Protein AF-Q2I154-F1 (afdb_monomer)

Solvent-accessible surface area (backbone atoms only — not comparable to full-atom values): 14156 Å² total; per-residue (Å²): 130,79,92,76,64,95,69,77,73,95,66,82,79,81,65,61,68,60,61,52,55,75,58,44,62,86,89,70,71,92,51,67,68,61,44,52,63,51,56,76,54,46,66,75,56,72,85,60,58,47,81,74,47,77,51,72,47,78,35,78,89,78,72,42,71,45,39,34,38,34,21,42,34,48,70,84,37,86,71,39,52,66,48,46,46,58,54,54,42,56,38,71,79,76,35,98,84,57,74,89,76,72,75,86,49,87,48,55,41,36,37,39,31,29,38,55,49,76,57,98,92,40,71,34,68,45,85,40,30,40,35,38,29,39,48,41,79,37,90,94,79,32,29,34,40,25,40,66,49,77,46,60,42,76,94,54,57,94,72,55,55,69,47,54,50,55,48,50,53,40,57,56,50,47,76,36,86,46,46,56,27,52,50,59,72,78,73,47,73,67,53,50,55,48,48,49,54,44,50,34,65,66,42,61,81,35,79,61,54,28,85,83,41,53,82,78,49,94,52,72,60,38,30,49,50,37,19,72,69,50,24,35,32,59,75,55,48,72,72,88

M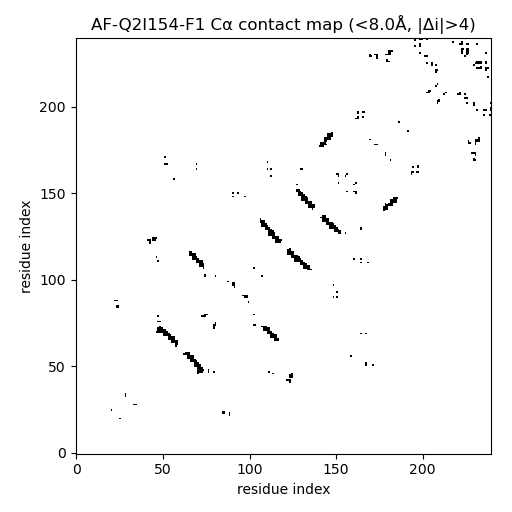ean predicted aligned error: 4.68 Å

pLDDT: mean 94.85, std 7.85, range [53.81, 98.94]

Structure (mmCIF, N/CA/C/O backbone):
data_AF-Q2I154-F1
#
_entry.id   AF-Q2I154-F1
#
loop_
_atom_site.group_PDB
_atom_site.id
_atom_site.type_symbol
_atom_site.label_atom_id
_atom_site.label_alt_id
_atom_site.label_comp_id
_atom_site.label_asym_id
_atom_site.label_entity_id
_atom_site.label_seq_id
_atom_site.pdbx_PDB_ins_code
_atom_site.Cartn_x
_atom_site.Cartn_y
_atom_site.Cartn_z
_atom_site.occupancy
_atom_site.B_iso_or_equiv
_atom_site.auth_seq_id
_atom_site.auth_comp_id
_atom_site.auth_asym_id
_atom_site.auth_atom_id
_atom_site.pdbx_PDB_model_num
ATOM 1 N N . ALA A 1 1 ? 44.849 -37.861 -8.133 1.00 53.81 1 ALA A N 1
ATOM 2 C CA . ALA A 1 1 ? 44.311 -37.618 -9.486 1.00 53.81 1 ALA A CA 1
ATOM 3 C C . ALA A 1 1 ? 43.177 -36.608 -9.371 1.00 53.81 1 ALA A C 1
ATOM 5 O O . ALA A 1 1 ? 42.357 -36.764 -8.469 1.00 53.81 1 ALA A O 1
ATOM 6 N N . SER A 1 2 ? 43.179 -35.554 -10.193 1.00 55.88 2 SER A N 1
ATOM 7 C CA . SER A 1 2 ? 42.082 -34.576 -10.231 1.00 55.88 2 SER A CA 1
ATOM 8 C C . SER A 1 2 ? 40.770 -35.298 -10.547 1.00 55.88 2 SER A C 1
ATOM 10 O O . SER A 1 2 ? 40.734 -36.115 -11.463 1.00 55.88 2 SER A O 1
ATOM 12 N N . LYS A 1 3 ? 39.707 -35.018 -9.784 1.00 58.34 3 LYS A N 1
ATOM 13 C CA . LYS A 1 3 ? 38.351 -35.528 -10.064 1.00 58.34 3 LYS A CA 1
ATOM 14 C C . LYS A 1 3 ? 37.663 -34.777 -11.211 1.00 58.34 3 LYS A C 1
ATOM 16 O O . LYS A 1 3 ? 36.577 -35.169 -11.616 1.00 58.34 3 LYS A O 1
ATOM 21 N N . VAL A 1 4 ? 38.286 -33.718 -11.724 1.00 60.25 4 VAL A N 1
ATOM 22 C CA . VAL A 1 4 ? 37.794 -32.945 -12.864 1.00 60.25 4 VAL A CA 1
ATOM 23 C C . VAL A 1 4 ? 38.610 -33.364 -14.081 1.00 60.25 4 VAL A C 1
ATOM 25 O O . VAL A 1 4 ? 39.814 -33.112 -14.142 1.00 60.25 4 VAL A O 1
ATOM 28 N N . THR A 1 5 ? 37.955 -34.068 -15.000 1.00 60.38 5 THR A N 1
ATOM 29 C CA . THR A 1 5 ? 38.477 -34.445 -16.322 1.00 60.38 5 THR A CA 1
ATOM 30 C C . THR A 1 5 ? 37.711 -33.647 -17.380 1.00 60.38 5 THR A C 1
ATOM 32 O O . THR A 1 5 ? 36.562 -33.286 -17.145 1.00 60.38 5 THR A O 1
ATOM 35 N N . GLU A 1 6 ? 38.331 -33.360 -18.530 1.00 59.00 6 GLU A N 1
ATOM 36 C CA . GLU A 1 6 ? 37.757 -32.599 -19.666 1.00 59.00 6 GLU A CA 1
ATOM 37 C C . GLU A 1 6 ? 36.556 -33.286 -20.357 1.00 59.00 6 GLU A C 1
ATOM 39 O O . GLU A 1 6 ? 36.127 -32.892 -21.440 1.00 59.00 6 GLU A O 1
ATOM 44 N N . THR A 1 7 ? 35.979 -34.323 -19.751 1.00 58.25 7 THR A N 1
ATOM 45 C CA . THR A 1 7 ? 34.710 -34.896 -20.191 1.00 58.25 7 THR A CA 1
ATOM 46 C C . THR A 1 7 ? 33.583 -33.931 -19.846 1.00 58.25 7 THR A C 1
ATOM 48 O O . THR A 1 7 ? 33.152 -33.851 -18.695 1.00 58.25 7 THR A O 1
ATOM 51 N N . PHE A 1 8 ? 33.140 -33.195 -20.867 1.00 61.25 8 PHE A N 1
ATOM 52 C CA . PHE A 1 8 ? 31.907 -32.413 -20.905 1.00 61.25 8 PHE A CA 1
ATOM 53 C C . PHE A 1 8 ? 30.796 -33.100 -20.105 1.00 61.25 8 PHE A C 1
ATOM 55 O O . PHE A 1 8 ? 30.440 -34.251 -20.357 1.00 61.25 8 PHE A O 1
ATOM 62 N N . VAL A 1 9 ? 30.265 -32.393 -19.113 1.00 61.72 9 VAL A N 1
ATOM 63 C CA . VAL A 1 9 ? 29.190 -32.890 -18.259 1.00 61.72 9 VAL A CA 1
ATOM 64 C C . VAL A 1 9 ? 27.934 -33.025 -19.131 1.00 61.72 9 VAL A C 1
ATOM 66 O O . VAL A 1 9 ? 27.418 -32.022 -19.611 1.00 61.72 9 VAL A O 1
ATOM 69 N N . CYS A 1 10 ? 27.454 -34.253 -19.366 1.00 66.31 10 CYS A N 1
ATOM 70 C CA . CYS A 1 10 ? 26.218 -34.580 -20.103 1.00 66.31 10 CYS A CA 1
ATOM 71 C C . CYS A 1 10 ? 24.930 -34.137 -19.370 1.00 66.31 10 CYS A C 1
ATOM 73 O O . CYS A 1 10 ? 23.965 -34.896 -19.294 1.00 66.31 10 CYS A O 1
ATOM 75 N N . VAL A 1 11 ? 24.913 -32.944 -18.778 1.00 79.44 11 VAL A N 1
ATOM 76 C CA . VAL A 1 11 ? 23.781 -32.412 -18.011 1.00 79.44 11 VAL A CA 1
ATOM 77 C C . VAL A 1 11 ? 23.246 -31.179 -18.729 1.00 79.44 11 VAL A C 1
ATOM 79 O O . VAL A 1 11 ? 24.014 -30.331 -19.177 1.00 79.44 11 VAL A O 1
ATOM 82 N N . GLN A 1 12 ? 21.924 -31.118 -18.876 1.00 87.31 12 GLN A N 1
ATOM 83 C CA . GLN A 1 12 ? 21.241 -29.971 -19.467 1.00 87.31 12 GLN A CA 1
ATOM 84 C C . GLN A 1 12 ? 21.190 -28.821 -18.450 1.00 87.31 12 GLN A C 1
ATOM 86 O O . GLN A 1 12 ? 20.943 -29.093 -17.273 1.00 87.31 12 GLN A O 1
ATOM 91 N N . PRO A 1 13 ? 21.431 -27.565 -18.869 1.00 89.69 13 PRO A N 1
ATOM 92 C CA . PRO A 1 13 ? 21.239 -26.415 -17.997 1.00 89.69 13 PRO A CA 1
ATOM 93 C C . PRO A 1 13 ? 19.757 -26.252 -17.644 1.00 89.69 13 PRO A C 1
ATOM 95 O O . PRO A 1 13 ? 18.879 -26.615 -18.430 1.00 89.69 13 PRO A O 1
ATOM 98 N N . ASP A 1 14 ? 19.490 -25.669 -16.479 1.00 95.44 14 ASP A N 1
ATOM 99 C CA . ASP A 1 14 ? 18.132 -25.294 -16.095 1.00 95.44 14 ASP A CA 1
ATOM 100 C C . ASP A 1 14 ? 17.584 -24.212 -17.037 1.00 95.44 14 ASP A C 1
ATOM 102 O O . ASP A 1 14 ? 18.301 -23.296 -17.451 1.00 95.44 14 ASP A O 1
ATOM 106 N N . ASP A 1 15 ? 16.287 -24.288 -17.340 1.00 96.06 15 ASP A N 1
ATOM 107 C CA . ASP A 1 15 ? 15.589 -23.284 -18.146 1.00 96.06 15 ASP A CA 1
ATOM 108 C C . ASP A 1 15 ? 15.218 -22.057 -17.298 1.00 96.06 15 ASP A C 1
ATOM 110 O O . ASP A 1 15 ? 14.073 -21.861 -16.880 1.00 96.06 15 ASP A O 1
ATOM 114 N N . VAL A 1 16 ? 16.226 -21.234 -17.008 1.00 96.88 16 VAL A N 1
ATOM 115 C CA . VAL A 1 16 ? 16.064 -19.997 -16.232 1.00 96.88 16 VAL A CA 1
ATOM 116 C C . VAL A 1 16 ? 15.102 -19.034 -16.930 1.00 96.88 16 VAL A C 1
ATOM 118 O O . VAL A 1 16 ? 14.249 -18.435 -16.280 1.00 96.88 16 VAL A O 1
ATOM 121 N N . GLU A 1 17 ? 15.200 -18.897 -18.254 1.00 95.69 17 GLU A N 1
ATOM 122 C CA . GLU A 1 17 ? 14.330 -17.994 -19.010 1.00 95.69 17 GLU A CA 1
ATOM 123 C C . GLU A 1 17 ? 12.868 -18.438 -18.958 1.00 95.69 17 GLU A C 1
ATOM 125 O O . GLU A 1 17 ? 11.987 -17.607 -18.733 1.00 95.69 17 GLU A O 1
ATOM 130 N N . GLY A 1 18 ? 12.602 -19.736 -19.132 1.00 97.38 18 GLY A N 1
ATOM 131 C CA . GLY A 1 18 ? 11.264 -20.307 -19.002 1.00 97.38 18 GLY A CA 1
ATOM 132 C C . GLY A 1 18 ? 10.665 -20.045 -17.625 1.00 97.38 18 GLY A C 1
ATOM 133 O O . GLY A 1 18 ? 9.539 -19.562 -17.534 1.00 97.38 18 GLY A O 1
ATOM 134 N N . LYS A 1 19 ? 11.447 -20.246 -16.558 1.00 97.56 19 LYS A N 1
ATOM 135 C CA . LYS A 1 19 ? 11.013 -19.995 -15.173 1.00 97.56 19 LYS A CA 1
ATOM 136 C C . LYS A 1 19 ? 10.639 -18.538 -14.911 1.00 97.56 19 LYS A C 1
ATOM 138 O O . LYS A 1 19 ? 9.656 -18.281 -14.227 1.00 97.56 19 LYS A O 1
ATOM 143 N N . ILE A 1 20 ? 11.380 -17.580 -15.467 1.00 96.94 20 ILE A N 1
ATOM 144 C CA . ILE A 1 20 ? 11.032 -16.157 -15.334 1.00 96.94 20 ILE A CA 1
ATOM 145 C C . ILE A 1 20 ? 9.784 -15.815 -16.160 1.00 96.94 20 ILE A C 1
ATOM 147 O O . ILE A 1 20 ? 8.910 -15.100 -15.670 1.00 96.94 20 ILE A O 1
ATOM 151 N N . ARG A 1 21 ? 9.651 -16.361 -17.377 1.00 96.56 21 ARG A N 1
ATOM 152 C CA . ARG A 1 21 ? 8.470 -16.159 -18.242 1.00 96.56 21 ARG A CA 1
ATOM 153 C C . ARG A 1 21 ? 7.166 -16.675 -17.630 1.00 96.56 21 ARG A C 1
ATOM 155 O O . ARG A 1 21 ? 6.111 -16.193 -18.020 1.00 96.56 21 ARG A O 1
ATOM 162 N N . GLU A 1 22 ? 7.220 -17.615 -16.686 1.00 96.25 22 GLU A N 1
ATOM 163 C CA . GLU A 1 22 ? 6.035 -18.101 -15.959 1.00 96.25 22 GLU A CA 1
ATOM 164 C C . GLU A 1 22 ? 5.383 -17.011 -15.084 1.00 96.25 22 GLU A C 1
ATOM 166 O O . GLU A 1 22 ? 4.193 -17.110 -14.789 1.00 96.25 22 GLU A O 1
ATOM 171 N N . ILE A 1 23 ? 6.133 -15.978 -14.674 1.00 96.25 23 ILE A N 1
ATOM 172 C CA . ILE A 1 23 ? 5.671 -14.970 -13.701 1.00 96.25 23 ILE A CA 1
ATOM 173 C C . ILE A 1 23 ? 5.661 -13.528 -14.223 1.00 96.25 23 ILE A C 1
ATOM 175 O O . ILE A 1 23 ? 5.147 -12.655 -13.529 1.00 96.25 23 ILE A O 1
ATOM 179 N N . ILE A 1 24 ? 6.203 -13.265 -15.418 1.00 96.44 24 ILE A N 1
ATOM 180 C CA . ILE A 1 24 ? 6.137 -11.948 -16.073 1.00 96.44 24 ILE A CA 1
ATOM 181 C C . ILE A 1 24 ? 5.170 -11.977 -17.262 1.00 96.44 24 ILE A C 1
ATOM 183 O O . ILE A 1 24 ? 5.125 -12.975 -17.984 1.00 96.44 24 ILE A O 1
ATOM 187 N N . PRO A 1 25 ? 4.427 -10.888 -17.528 1.00 96.12 25 PRO A N 1
ATOM 188 C CA . PRO A 1 25 ? 3.590 -10.819 -18.717 1.00 96.12 25 PRO A CA 1
ATOM 189 C C . PRO A 1 25 ? 4.444 -10.832 -19.999 1.00 96.12 25 PRO A C 1
ATOM 191 O O . PRO A 1 25 ? 5.591 -10.368 -19.994 1.00 96.12 25 PRO A O 1
ATOM 194 N N . PRO A 1 26 ? 3.901 -11.333 -21.121 1.00 95.56 26 PRO A N 1
ATOM 195 C CA . PRO A 1 26 ? 4.588 -11.294 -22.407 1.00 95.56 26 PRO A CA 1
ATOM 196 C C . PRO A 1 26 ? 4.775 -9.851 -22.908 1.00 95.56 26 PRO A C 1
ATOM 198 O O . PRO A 1 26 ? 4.125 -8.917 -22.445 1.00 95.56 26 PRO A O 1
ATOM 201 N N . GLY A 1 27 ? 5.649 -9.666 -23.904 1.00 93.69 27 GLY A N 1
ATOM 202 C CA . GLY A 1 27 ? 5.879 -8.359 -24.538 1.00 93.69 27 GLY A CA 1
ATOM 203 C C . GLY A 1 27 ? 6.957 -7.493 -23.876 1.00 93.69 27 GLY A C 1
ATOM 204 O O . GLY A 1 27 ? 7.042 -6.303 -24.167 1.00 93.69 27 GLY A O 1
ATOM 205 N N . PHE A 1 28 ? 7.789 -8.072 -23.007 1.00 94.44 28 PHE A N 1
ATOM 206 C CA . PHE A 1 28 ? 8.986 -7.411 -22.483 1.00 94.44 28 PHE A CA 1
ATOM 207 C C . PHE A 1 28 ? 10.047 -7.203 -23.579 1.00 94.44 28 PHE A C 1
ATOM 209 O O . PHE A 1 28 ? 10.183 -8.016 -24.496 1.00 94.44 28 PHE A O 1
ATOM 216 N N . SER A 1 29 ? 10.828 -6.124 -23.475 1.00 94.62 29 SER A N 1
ATOM 217 C CA . SER A 1 29 ? 11.974 -5.883 -24.357 1.00 94.62 29 SER A CA 1
ATOM 218 C C . SER A 1 29 ? 13.114 -6.853 -24.041 1.00 94.62 29 SER A C 1
ATOM 220 O O . SER A 1 29 ? 13.394 -7.129 -22.875 1.00 94.62 29 SER A O 1
ATOM 222 N N . SER A 1 30 ? 13.815 -7.337 -25.068 1.00 94.50 30 SER A N 1
ATOM 223 C CA . SER A 1 30 ? 14.946 -8.268 -24.916 1.00 94.50 30 SER A CA 1
ATOM 224 C C . SER A 1 30 ? 16.316 -7.618 -25.138 1.00 94.50 30 SER A C 1
ATOM 226 O O . SER A 1 30 ? 17.330 -8.311 -25.159 1.00 94.50 30 SER A O 1
ATOM 228 N N . ASN A 1 31 ? 16.358 -6.299 -25.340 1.00 96.38 31 ASN A N 1
ATOM 229 C CA . ASN A 1 31 ? 17.583 -5.520 -25.486 1.00 96.38 31 ASN A CA 1
ATOM 230 C C . ASN A 1 31 ? 17.406 -4.103 -24.914 1.00 96.38 31 ASN A C 1
ATOM 232 O O . ASN A 1 31 ? 16.288 -3.647 -24.659 1.00 96.38 31 ASN A O 1
ATOM 236 N N . THR A 1 32 ? 18.530 -3.426 -24.690 1.00 97.06 32 THR A N 1
ATOM 237 C CA . THR A 1 32 ? 18.581 -2.089 -24.089 1.00 97.06 32 THR A CA 1
ATOM 238 C C . THR A 1 32 ? 18.060 -0.991 -25.006 1.00 97.06 32 THR A C 1
ATOM 240 O O . THR A 1 32 ? 17.457 -0.046 -24.510 1.00 97.06 32 THR A O 1
ATOM 243 N N . ASP A 1 33 ? 18.256 -1.105 -26.317 1.00 97.19 33 ASP A N 1
ATOM 244 C CA . ASP A 1 33 ? 17.906 -0.045 -27.270 1.00 97.19 33 ASP A CA 1
ATOM 245 C C . ASP A 1 33 ? 16.382 0.095 -27.407 1.00 97.19 33 ASP A C 1
ATOM 247 O O . ASP A 1 33 ? 15.841 1.205 -27.361 1.00 97.19 33 ASP A O 1
ATOM 251 N N . ASP A 1 34 ? 15.670 -1.033 -27.460 1.00 96.12 34 ASP A N 1
ATOM 252 C CA . ASP A 1 34 ? 14.206 -1.069 -27.432 1.00 96.12 34 ASP A CA 1
ATOM 253 C C . ASP A 1 34 ? 13.665 -0.513 -26.108 1.00 96.12 34 ASP A C 1
ATOM 255 O O . ASP A 1 34 ? 12.706 0.259 -26.104 1.00 96.12 34 ASP A O 1
ATOM 259 N N . PHE A 1 35 ? 14.297 -0.855 -24.978 1.00 97.19 35 PHE A N 1
ATOM 260 C CA . PHE A 1 35 ? 13.901 -0.336 -23.666 1.00 97.19 35 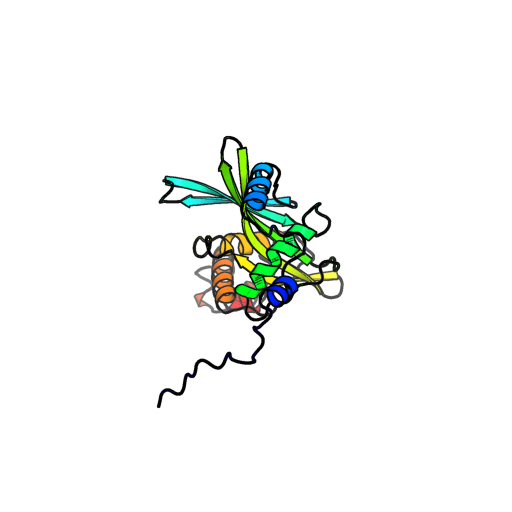PHE A CA 1
ATOM 261 C C . PHE A 1 35 ? 14.077 1.187 -23.572 1.00 97.19 35 PHE A C 1
ATOM 263 O O . PHE A 1 35 ? 13.176 1.890 -23.112 1.00 97.19 35 PHE A O 1
ATOM 270 N N . ILE A 1 36 ? 15.206 1.714 -24.056 1.00 96.31 36 ILE A N 1
ATOM 271 C CA . ILE A 1 36 ? 15.472 3.158 -24.106 1.00 96.31 36 ILE A CA 1
ATOM 272 C C . ILE A 1 36 ? 14.437 3.859 -24.996 1.00 96.31 36 ILE A C 1
ATOM 274 O O . ILE A 1 36 ? 13.887 4.883 -24.596 1.00 96.31 36 ILE A O 1
ATOM 278 N N . SER A 1 37 ? 14.096 3.269 -26.144 1.00 95.81 37 SER A N 1
ATOM 279 C CA . SER A 1 37 ? 13.077 3.806 -27.058 1.00 95.81 37 SER A CA 1
ATOM 280 C C . SER A 1 37 ? 11.673 3.854 -26.431 1.00 95.81 37 SER A C 1
ATOM 282 O O . SER A 1 37 ? 10.859 4.716 -26.769 1.00 95.81 37 SER A O 1
ATOM 284 N N . LEU A 1 38 ? 11.355 2.935 -25.511 1.00 94.69 38 LEU A N 1
ATOM 285 C CA . LEU A 1 38 ? 10.112 2.981 -24.732 1.00 94.69 38 LEU A CA 1
ATOM 286 C C . LEU A 1 38 ? 10.146 4.081 -23.665 1.00 94.69 38 LEU A C 1
ATOM 288 O O . LEU A 1 38 ? 9.135 4.755 -23.465 1.00 94.69 38 LEU A O 1
ATOM 292 N N . LEU A 1 39 ? 11.300 4.305 -23.030 1.00 93.56 39 LEU A N 1
ATOM 293 C CA . LEU A 1 39 ? 11.475 5.323 -21.989 1.00 93.56 39 LEU A CA 1
ATOM 294 C C . LEU A 1 39 ? 11.238 6.749 -22.511 1.00 93.56 39 LEU A C 1
ATOM 296 O O . LEU A 1 39 ? 10.763 7.606 -21.768 1.00 93.56 39 LEU A O 1
ATOM 300 N N . GLU A 1 40 ? 11.494 7.005 -23.796 1.00 91.94 40 GLU A N 1
ATOM 301 C CA . GLU A 1 40 ? 11.157 8.280 -24.450 1.00 91.94 40 GLU A CA 1
ATOM 302 C C . GLU A 1 40 ? 9.651 8.596 -24.403 1.00 91.94 40 GLU A C 1
ATOM 304 O O . GLU A 1 40 ? 9.249 9.758 -24.438 1.00 91.94 40 GLU A O 1
ATOM 309 N N . LYS A 1 41 ? 8.800 7.568 -24.292 1.00 92.62 41 LYS A N 1
ATOM 310 C CA . LYS A 1 41 ? 7.336 7.698 -24.247 1.00 92.62 41 LYS A CA 1
ATOM 311 C C . LYS A 1 41 ? 6.781 7.732 -22.823 1.00 92.62 41 LYS A C 1
ATOM 313 O O . LYS A 1 41 ? 5.565 7.853 -22.666 1.00 92.62 41 LYS A O 1
ATOM 318 N N . GLU A 1 42 ? 7.638 7.668 -21.803 1.00 94.12 42 GLU A N 1
ATOM 319 C CA . GLU A 1 42 ? 7.240 7.584 -20.391 1.00 94.12 42 GLU A CA 1
ATOM 320 C C . GLU A 1 42 ? 6.465 8.822 -19.916 1.00 94.12 42 GLU A C 1
ATOM 322 O O . GLU A 1 42 ? 5.613 8.724 -19.040 1.00 94.12 42 GLU A O 1
ATOM 327 N N . ALA A 1 43 ? 6.657 9.985 -20.548 1.00 93.44 43 ALA A N 1
ATOM 328 C CA . ALA A 1 43 ? 5.873 11.189 -20.247 1.00 93.44 43 ALA A CA 1
ATOM 329 C C . ALA A 1 43 ? 4.348 10.995 -20.438 1.00 93.44 43 ALA A C 1
ATOM 331 O O . ALA A 1 43 ? 3.544 11.715 -19.833 1.00 93.44 43 ALA A O 1
ATOM 332 N N . ASN A 1 44 ? 3.937 9.999 -21.235 1.00 94.88 44 ASN A N 1
ATOM 333 C CA . ASN A 1 44 ? 2.533 9.636 -21.440 1.00 94.88 44 ASN A CA 1
ATOM 334 C C . ASN A 1 44 ? 1.942 8.829 -20.277 1.00 94.88 44 ASN A C 1
ATOM 336 O O . ASN A 1 44 ? 0.718 8.756 -20.159 1.00 94.88 44 ASN A O 1
ATOM 340 N N . PHE A 1 45 ? 2.774 8.233 -19.417 1.00 97.19 45 PHE A N 1
ATOM 341 C CA . PHE A 1 45 ? 2.302 7.523 -18.238 1.00 97.19 45 PHE A CA 1
ATOM 342 C C . PHE A 1 45 ? 1.613 8.489 -17.265 1.00 97.19 45 PHE A C 1
ATOM 344 O O . PHE A 1 45 ? 2.090 9.603 -17.004 1.00 97.19 45 PHE A O 1
ATOM 351 N N . LYS A 1 46 ? 0.466 8.057 -16.728 1.00 97.50 46 LYS A N 1
ATOM 352 C CA . LYS A 1 46 ? -0.303 8.777 -15.710 1.00 97.50 46 LYS A CA 1
ATOM 353 C C . LYS A 1 46 ? -0.776 7.801 -14.625 1.00 97.50 46 LYS A C 1
ATOM 355 O O . LYS A 1 46 ? -1.134 6.672 -14.959 1.00 97.50 46 LYS A O 1
ATOM 360 N N . PRO A 1 47 ? -0.815 8.229 -13.349 1.00 98.19 47 PRO A N 1
ATOM 361 C CA . PRO A 1 47 ? -1.379 7.441 -12.259 1.00 98.19 47 PRO A CA 1
ATOM 362 C C . PRO A 1 47 ? -2.808 6.982 -12.555 1.00 98.19 47 PRO A C 1
ATOM 364 O O . PRO A 1 47 ? -3.636 7.770 -13.017 1.00 98.19 47 PRO A O 1
ATOM 367 N N . PHE A 1 48 ? -3.106 5.722 -12.250 1.00 98.44 48 PHE A N 1
ATOM 368 C CA . PHE A 1 48 ? -4.432 5.145 -12.464 1.00 98.44 48 PHE A CA 1
ATOM 369 C C . PHE A 1 48 ? -5.421 5.565 -11.376 1.00 98.44 48 PHE A C 1
ATOM 371 O O . PHE A 1 48 ? -5.045 5.796 -10.226 1.00 98.44 48 PHE A O 1
ATOM 378 N N . GLY A 1 49 ? -6.705 5.605 -11.730 1.00 97.81 49 GLY A N 1
ATOM 379 C CA . GLY A 1 49 ? -7.791 5.805 -10.778 1.00 97.81 49 GLY A CA 1
ATOM 380 C C . GLY A 1 49 ? -7.833 7.192 -10.128 1.00 97.81 49 GLY A C 1
ATOM 381 O O . GLY A 1 49 ? -7.348 8.187 -10.666 1.00 97.81 49 GLY A O 1
ATOM 382 N N . SER A 1 50 ? -8.462 7.262 -8.956 1.00 98.19 50 SER A N 1
ATOM 383 C CA . SER A 1 50 ? -8.760 8.515 -8.255 1.00 98.19 50 SER A CA 1
ATOM 384 C C . SER A 1 50 ? -7.699 8.848 -7.211 1.00 98.19 50 SER A C 1
ATOM 386 O O . SER A 1 50 ? -7.376 8.014 -6.366 1.00 98.19 50 SER A O 1
ATOM 388 N N . LEU A 1 51 ? -7.202 10.088 -7.223 1.00 98.69 51 LEU A N 1
ATOM 389 C CA . LEU A 1 51 ? -6.301 10.606 -6.192 1.00 98.69 51 LEU A CA 1
ATOM 390 C C . LEU A 1 51 ? -7.014 10.643 -4.831 1.00 98.69 51 LEU A C 1
ATOM 392 O O . LEU A 1 51 ? -8.054 11.285 -4.690 1.00 98.69 51 LEU A O 1
ATOM 396 N N . LEU A 1 52 ? -6.428 9.994 -3.826 1.00 98.69 52 LEU A N 1
ATOM 397 C CA . LEU A 1 52 ? -6.907 10.004 -2.443 1.00 98.69 52 LEU A CA 1
ATOM 398 C C . LEU A 1 52 ? -6.100 10.946 -1.551 1.00 98.69 52 LEU A C 1
ATOM 400 O O . LEU A 1 52 ? -6.666 11.608 -0.682 1.00 98.69 52 LEU A O 1
ATOM 404 N N . HIS A 1 53 ? -4.778 10.982 -1.727 1.00 98.69 53 HIS A N 1
ATOM 405 C CA . HIS A 1 53 ? -3.899 11.745 -0.849 1.00 98.69 53 HIS A CA 1
ATOM 406 C C . HIS A 1 53 ? -2.636 12.224 -1.565 1.00 98.69 53 HIS A C 1
ATOM 408 O O . HIS A 1 53 ? -2.063 11.499 -2.374 1.00 98.69 53 HIS A O 1
ATOM 414 N N . THR A 1 54 ? -2.183 13.426 -1.213 1.00 98.69 54 THR A N 1
ATOM 415 C CA . THR A 1 54 ? -0.898 13.995 -1.627 1.00 98.69 54 THR A CA 1
ATOM 416 C C . THR A 1 54 ? -0.106 14.341 -0.378 1.00 98.69 54 THR A C 1
ATOM 418 O O . THR A 1 54 ? -0.626 15.030 0.501 1.00 98.69 54 THR A O 1
ATOM 421 N N . TYR A 1 55 ? 1.152 13.920 -0.320 1.00 98.56 55 TYR A N 1
ATOM 422 C CA . TYR A 1 55 ? 2.060 14.255 0.774 1.00 98.56 55 TYR A CA 1
ATOM 423 C C . TYR A 1 55 ? 3.450 14.594 0.247 1.00 98.56 55 TYR A C 1
ATOM 425 O O . TYR A 1 55 ? 3.771 14.365 -0.920 1.00 98.56 55 TYR A O 1
ATOM 433 N N . LYS A 1 56 ? 4.265 15.187 1.116 1.00 97.31 56 LYS A N 1
ATOM 434 C CA . LYS A 1 56 ? 5.647 15.545 0.819 1.00 97.31 56 LYS A CA 1
ATOM 435 C C . LYS A 1 56 ? 6.582 14.909 1.830 1.00 97.31 56 LYS A C 1
ATOM 437 O O . LYS A 1 56 ? 6.238 14.833 3.010 1.00 97.31 56 LYS A O 1
ATOM 442 N N . VAL A 1 57 ? 7.749 14.484 1.366 1.00 93.88 57 VAL A N 1
ATOM 443 C CA . VAL A 1 57 ? 8.851 14.031 2.218 1.00 93.88 57 VAL A CA 1
ATOM 444 C C . VAL A 1 57 ? 10.053 14.902 1.901 1.00 93.88 57 VAL A C 1
ATOM 446 O O . VAL A 1 57 ? 10.414 15.066 0.736 1.00 93.88 57 VAL A O 1
ATOM 449 N N . HIS A 1 58 ? 10.645 15.493 2.935 1.00 91.69 58 HIS A N 1
ATOM 450 C CA . HIS A 1 58 ? 11.853 16.282 2.769 1.00 91.69 58 HIS A CA 1
ATOM 451 C C . HIS A 1 58 ? 13.027 15.352 2.464 1.00 91.69 58 HIS A C 1
ATOM 453 O O . HIS A 1 58 ? 13.383 14.518 3.298 1.00 91.69 58 HIS A O 1
ATOM 459 N N . ASN A 1 59 ? 13.628 15.494 1.286 1.00 89.62 59 ASN A N 1
ATOM 460 C CA . ASN A 1 59 ? 14.817 14.748 0.915 1.00 89.62 59 ASN A CA 1
ATOM 461 C C . ASN A 1 59 ? 16.054 15.608 1.199 1.00 89.62 59 ASN A C 1
ATOM 463 O O . ASN A 1 59 ? 16.262 16.656 0.584 1.00 89.62 59 ASN A O 1
ATOM 467 N N . VAL A 1 60 ? 16.863 15.151 2.158 1.00 88.06 60 VAL A N 1
ATOM 468 C CA . VAL A 1 60 ? 18.053 15.872 2.632 1.00 88.06 60 VAL A CA 1
ATOM 469 C C . VAL A 1 60 ? 19.122 15.965 1.542 1.00 88.06 60 VAL A C 1
ATOM 471 O O . VAL A 1 60 ? 19.781 16.994 1.428 1.00 88.06 60 VAL A O 1
ATOM 474 N N . GLU A 1 61 ? 19.279 14.925 0.722 1.00 86.00 61 GLU A N 1
ATOM 475 C CA . GLU A 1 61 ? 20.296 14.873 -0.336 1.00 86.00 61 GLU A CA 1
ATOM 476 C C . GLU A 1 61 ? 19.957 15.809 -1.501 1.00 86.00 61 GLU A C 1
ATOM 478 O O . GLU A 1 61 ? 20.817 16.535 -1.996 1.00 86.00 61 GLU A O 1
ATOM 483 N N . ALA A 1 62 ? 18.686 15.845 -1.902 1.00 82.94 62 ALA A N 1
ATOM 484 C CA . ALA A 1 62 ? 18.172 16.752 -2.921 1.00 82.94 62 ALA A CA 1
ATOM 485 C C . ALA A 1 62 ? 17.977 18.186 -2.398 1.00 82.94 62 ALA A C 1
ATOM 487 O O . ALA A 1 62 ? 17.771 19.105 -3.191 1.00 82.94 62 ALA A O 1
ATOM 488 N N . GLY A 1 63 ? 17.996 18.386 -1.073 1.00 91.50 63 GLY A N 1
ATOM 489 C CA . GLY A 1 63 ? 17.701 19.668 -0.431 1.00 91.50 63 GLY A CA 1
ATOM 490 C C . GLY A 1 63 ? 16.294 20.188 -0.743 1.00 91.50 63 GLY A C 1
ATOM 491 O O . GLY A 1 63 ? 16.071 21.400 -0.750 1.00 91.50 63 GLY A O 1
ATOM 492 N N . ALA A 1 64 ? 15.356 19.291 -1.056 1.00 92.62 64 ALA A N 1
ATOM 493 C CA . ALA A 1 64 ? 14.039 19.631 -1.578 1.00 92.62 64 ALA A CA 1
ATOM 494 C C . ALA A 1 64 ? 12.966 18.647 -1.104 1.00 92.62 64 ALA A C 1
ATOM 496 O O . ALA A 1 64 ? 13.241 17.499 -0.758 1.00 92.62 64 ALA A O 1
ATOM 497 N N . ASP A 1 65 ? 11.715 19.100 -1.124 1.00 94.75 65 ASP A N 1
ATOM 498 C CA . ASP A 1 65 ? 10.574 18.246 -0.819 1.00 94.75 65 ASP A CA 1
ATOM 499 C C . ASP A 1 65 ? 10.166 17.431 -2.050 1.00 94.75 65 ASP A C 1
ATOM 501 O O . ASP A 1 65 ? 9.728 17.988 -3.063 1.00 94.75 65 ASP A O 1
ATOM 505 N N . LEU A 1 66 ? 10.231 16.108 -1.930 1.00 96.81 66 LEU A N 1
ATOM 506 C CA . LEU A 1 66 ? 9.692 15.177 -2.915 1.00 96.81 66 LEU A CA 1
ATOM 507 C C . LEU A 1 66 ? 8.187 15.026 -2.697 1.00 96.81 66 LEU A C 1
ATOM 509 O O . LEU A 1 66 ? 7.714 14.978 -1.559 1.00 96.81 66 LEU A O 1
ATOM 513 N N . THR A 1 67 ? 7.417 14.995 -3.785 1.00 98.38 67 THR A N 1
ATOM 514 C CA . THR A 1 67 ? 5.948 14.945 -3.732 1.00 98.38 67 THR A CA 1
ATOM 515 C C . THR A 1 67 ? 5.452 13.561 -4.108 1.00 98.38 67 THR A C 1
ATOM 517 O O . THR A 1 67 ? 5.801 13.042 -5.162 1.00 98.38 67 THR A O 1
ATOM 520 N N . TYR A 1 68 ? 4.561 13.012 -3.292 1.00 98.75 68 TYR A N 1
ATOM 521 C CA . TYR A 1 68 ? 4.002 11.679 -3.464 1.00 98.75 68 TYR A CA 1
ATOM 522 C C . TYR A 1 68 ? 2.479 11.718 -3.521 1.00 98.75 68 TYR A C 1
ATOM 524 O O . TYR A 1 68 ? 1.836 12.580 -2.915 1.00 98.75 68 TYR A O 1
ATOM 532 N N . LEU A 1 69 ? 1.906 10.762 -4.245 1.00 98.88 69 LEU A N 1
ATOM 533 C CA . LEU A 1 69 ? 0.480 10.631 -4.511 1.00 98.88 69 LEU A CA 1
ATOM 534 C C . LEU A 1 69 ? 0.024 9.220 -4.152 1.00 98.88 69 LEU A C 1
ATOM 536 O O . LEU A 1 69 ? 0.699 8.252 -4.491 1.00 98.88 69 LEU A O 1
ATOM 540 N N . ILE A 1 70 ? -1.133 9.100 -3.507 1.00 98.94 70 ILE A N 1
ATOM 541 C CA . ILE A 1 70 ? -1.808 7.822 -3.266 1.00 98.94 70 ILE A CA 1
ATOM 542 C C . ILE A 1 70 ? -3.113 7.831 -4.041 1.00 98.94 70 ILE A C 1
ATOM 544 O O . ILE A 1 70 ? -3.955 8.704 -3.828 1.00 98.94 70 ILE A O 1
ATOM 548 N N . HIS A 1 71 ? -3.278 6.862 -4.929 1.00 98.81 71 HIS A N 1
ATOM 549 C CA . HIS A 1 71 ? -4.458 6.693 -5.765 1.00 98.81 71 HIS A CA 1
ATOM 550 C C . HIS A 1 71 ? -5.200 5.410 -5.399 1.00 98.81 71 HIS A C 1
ATOM 552 O O . HIS A 1 71 ? -4.580 4.437 -4.979 1.00 98.81 71 HIS A O 1
ATOM 558 N N . LYS A 1 72 ? -6.517 5.392 -5.608 1.00 98.56 72 LYS A N 1
ATOM 559 C CA . LYS A 1 72 ? -7.313 4.164 -5.652 1.00 98.56 72 LYS A CA 1
ATOM 560 C C . LYS A 1 72 ? -7.709 3.870 -7.090 1.00 98.56 72 LYS A C 1
ATOM 562 O O . LYS A 1 72 ? -8.335 4.717 -7.726 1.00 98.56 72 LYS A O 1
ATOM 567 N N . ALA A 1 73 ? -7.386 2.676 -7.563 1.00 97.44 73 ALA A N 1
ATOM 568 C CA . ALA A 1 73 ? -7.739 2.181 -8.884 1.00 97.44 73 ALA A CA 1
ATOM 569 C C . ALA A 1 73 ? -8.616 0.926 -8.791 1.00 97.44 73 ALA A C 1
ATOM 571 O O . ALA A 1 73 ? -8.777 0.320 -7.727 1.00 97.44 73 ALA A O 1
ATOM 572 N N . ASP A 1 74 ? -9.181 0.566 -9.933 1.00 93.75 74 ASP A N 1
ATOM 573 C CA . ASP A 1 74 ? -9.918 -0.666 -10.182 1.00 93.75 74 ASP A CA 1
ATOM 574 C C . ASP A 1 74 ? -9.535 -1.187 -11.577 1.00 93.75 74 ASP A C 1
ATOM 576 O O . ASP A 1 74 ? -8.974 -0.445 -12.392 1.00 93.75 74 ASP A O 1
ATOM 580 N N . ILE A 1 75 ? -9.830 -2.457 -11.865 1.00 93.56 75 ILE A N 1
ATOM 581 C CA . ILE A 1 75 ? -9.417 -3.111 -13.116 1.00 93.56 75 ILE A CA 1
ATOM 582 C C . ILE A 1 75 ? -10.071 -2.521 -14.377 1.00 93.56 75 ILE A C 1
ATOM 584 O O . ILE A 1 75 ? -9.602 -2.784 -15.484 1.00 93.56 75 ILE A O 1
ATOM 588 N N . SER A 1 76 ? -11.129 -1.712 -14.234 1.00 93.25 76 SER A N 1
ATOM 589 C CA . SER A 1 76 ? -11.775 -1.022 -15.355 1.00 93.25 76 SER A CA 1
ATOM 590 C C . SER A 1 76 ? -11.012 0.229 -15.805 1.00 93.25 76 SER A C 1
ATOM 592 O O . SER A 1 76 ? -11.264 0.741 -16.898 1.00 93.25 76 SER A O 1
ATOM 594 N N . CYS A 1 77 ? -10.047 0.706 -15.007 1.00 95.56 77 CYS A N 1
ATOM 595 C CA . CYS A 1 77 ? -9.151 1.790 -15.395 1.00 95.56 77 CYS A CA 1
ATOM 596 C C . CYS A 1 77 ? -8.343 1.393 -16.651 1.00 95.56 77 CYS A C 1
ATOM 598 O O . CYS A 1 77 ? -7.601 0.407 -16.608 1.00 95.56 77 CYS A O 1
ATOM 600 N N . PRO A 1 78 ? -8.419 2.160 -17.759 1.00 96.75 78 PRO A N 1
ATOM 601 C CA . PRO A 1 78 ? -7.690 1.835 -18.983 1.00 96.75 78 PRO A CA 1
ATOM 602 C C . PRO A 1 78 ? -6.184 1.673 -18.739 1.00 96.75 78 PRO A C 1
ATOM 604 O O . PRO A 1 78 ? -5.548 2.558 -18.168 1.00 96.75 78 PRO A O 1
ATOM 607 N N . GLY A 1 79 ? -5.615 0.545 -19.172 1.00 96.44 79 GLY A N 1
ATOM 608 C CA . GLY A 1 79 ? -4.191 0.224 -19.017 1.00 96.44 79 GLY A CA 1
ATOM 609 C C . GLY A 1 79 ? -3.775 -0.279 -17.627 1.00 96.44 79 GLY A C 1
ATOM 610 O O . GLY A 1 79 ? -2.603 -0.619 -17.433 1.00 96.44 79 GLY A O 1
ATOM 611 N N . PHE A 1 80 ? -4.687 -0.304 -16.643 1.00 97.69 80 PHE A N 1
ATOM 612 C CA . PHE A 1 80 ? -4.338 -0.709 -15.281 1.00 97.69 80 PHE A CA 1
ATOM 613 C C . PHE A 1 80 ? -4.136 -2.219 -15.155 1.00 97.69 80 PHE A C 1
ATOM 615 O O . PHE A 1 80 ? -3.233 -2.634 -14.434 1.00 97.69 80 PHE A O 1
ATOM 622 N N . ARG A 1 81 ? -4.904 -3.040 -15.882 1.00 97.00 81 ARG A N 1
ATOM 623 C CA . ARG A 1 81 ? -4.738 -4.502 -15.880 1.00 97.00 81 ARG A CA 1
ATOM 624 C C . ARG A 1 81 ? -3.322 -4.899 -16.282 1.00 97.00 81 ARG A C 1
ATOM 626 O O . ARG A 1 81 ? -2.636 -5.581 -15.528 1.00 97.00 81 ARG A O 1
ATOM 633 N N . GLU A 1 82 ? -2.847 -4.378 -17.406 1.00 97.12 82 GLU A N 1
ATOM 634 C CA . GLU A 1 82 ? -1.509 -4.653 -17.923 1.00 97.12 82 GLU A CA 1
ATOM 635 C C . GLU A 1 82 ? -0.428 -4.093 -16.987 1.00 97.12 82 GLU A C 1
ATOM 637 O O . GLU A 1 82 ? 0.643 -4.679 -16.830 1.00 97.12 82 GLU A O 1
ATOM 642 N N . HIS A 1 83 ? -0.678 -2.939 -16.358 1.00 98.00 83 HIS A N 1
ATOM 643 C CA . HIS A 1 83 ? 0.234 -2.386 -15.357 1.00 98.00 83 HIS A CA 1
ATOM 644 C C . HIS A 1 83 ? 0.315 -3.259 -14.100 1.00 98.00 83 HIS A C 1
ATOM 646 O O . HIS A 1 83 ? 1.419 -3.540 -13.634 1.00 98.00 83 HIS A O 1
ATOM 652 N N . HIS A 1 84 ? -0.823 -3.721 -13.580 1.00 98.19 84 HIS A N 1
ATOM 653 C CA . HIS A 1 84 ? -0.886 -4.628 -12.440 1.00 98.19 84 HIS A CA 1
ATOM 654 C C . HIS A 1 84 ? -0.177 -5.951 -12.746 1.00 98.19 84 HIS A C 1
ATOM 656 O O . HIS A 1 84 ? 0.605 -6.410 -11.920 1.00 98.19 84 HIS A O 1
ATOM 662 N N . GLU A 1 85 ? -0.351 -6.514 -13.945 1.00 97.44 85 GLU A N 1
ATOM 663 C CA . GLU A 1 85 ? 0.356 -7.728 -14.376 1.00 97.44 85 GLU A CA 1
ATOM 664 C C . GLU A 1 85 ? 1.881 -7.572 -14.345 1.00 97.44 85 GLU A C 1
ATOM 666 O O . GLU A 1 85 ? 2.592 -8.484 -13.925 1.00 97.44 85 GLU A O 1
ATOM 671 N N . ARG A 1 86 ? 2.404 -6.398 -14.727 1.00 98.00 86 ARG A N 1
ATOM 672 C CA . ARG A 1 86 ? 3.838 -6.096 -14.588 1.00 98.00 86 ARG A CA 1
ATOM 673 C C . ARG A 1 86 ? 4.238 -5.954 -13.117 1.00 98.00 86 ARG A C 1
ATOM 675 O O . ARG A 1 86 ? 5.263 -6.498 -12.706 1.00 98.00 86 ARG A O 1
ATOM 682 N N . LEU A 1 87 ? 3.431 -5.244 -12.327 1.00 97.94 87 LEU A N 1
ATOM 683 C CA . LEU A 1 87 ? 3.724 -4.914 -10.932 1.00 97.94 87 LEU A CA 1
ATOM 684 C C . LEU A 1 87 ? 3.659 -6.131 -9.993 1.00 97.94 87 LEU A C 1
ATOM 686 O O . LEU A 1 87 ? 4.491 -6.250 -9.094 1.00 97.94 87 LEU A O 1
ATOM 690 N N . GLN A 1 88 ? 2.718 -7.054 -10.197 1.00 97.94 88 GLN A N 1
ATOM 691 C CA . GLN A 1 88 ? 2.517 -8.204 -9.308 1.00 97.94 88 GLN A CA 1
ATOM 692 C C . GLN A 1 88 ? 3.721 -9.154 -9.271 1.00 97.94 88 GLN A C 1
ATOM 694 O O . GLN A 1 88 ? 3.949 -9.789 -8.243 1.00 97.94 88 GLN A O 1
ATOM 699 N N . THR A 1 89 ? 4.549 -9.188 -10.326 1.00 98.06 89 THR A N 1
ATOM 700 C CA . THR A 1 89 ? 5.815 -9.946 -10.348 1.00 98.06 89 THR A CA 1
ATOM 701 C C . THR A 1 89 ? 6.680 -9.622 -9.129 1.00 98.06 89 THR A C 1
ATOM 703 O O . THR A 1 89 ? 7.290 -10.512 -8.544 1.00 98.06 89 THR A O 1
ATOM 706 N N . PHE A 1 90 ? 6.704 -8.355 -8.695 1.00 98.44 90 PHE A N 1
ATOM 707 C CA . PHE A 1 90 ? 7.510 -7.939 -7.550 1.00 98.44 90 PHE A CA 1
ATOM 708 C C . PHE A 1 90 ? 7.101 -8.629 -6.245 1.00 98.44 90 PHE A C 1
ATOM 710 O O . PHE A 1 90 ? 7.941 -8.810 -5.366 1.00 98.44 90 PHE A O 1
ATOM 717 N N . LEU A 1 91 ? 5.845 -9.063 -6.114 1.00 97.88 91 LEU A N 1
ATOM 718 C CA . LEU A 1 91 ? 5.404 -9.795 -4.930 1.00 97.88 91 LEU A CA 1
ATOM 719 C C . LEU A 1 91 ? 6.152 -11.120 -4.764 1.00 97.88 91 LEU A C 1
ATOM 721 O O . LEU A 1 91 ? 6.491 -11.463 -3.638 1.00 97.88 91 LEU A O 1
ATOM 725 N N . MET A 1 92 ? 6.474 -11.807 -5.866 1.00 97.06 92 MET A N 1
ATOM 726 C CA . MET A 1 92 ? 7.184 -13.095 -5.847 1.00 97.06 92 MET A CA 1
ATOM 727 C C . MET A 1 92 ? 8.588 -12.989 -5.241 1.00 97.06 92 MET A C 1
ATOM 729 O O . MET A 1 92 ? 9.132 -13.974 -4.753 1.00 97.06 92 MET A O 1
ATOM 733 N N . TRP A 1 93 ? 9.171 -11.788 -5.247 1.00 97.62 93 TRP A N 1
ATOM 734 C CA . TRP A 1 93 ? 10.496 -11.529 -4.684 1.00 97.62 93 TRP A CA 1
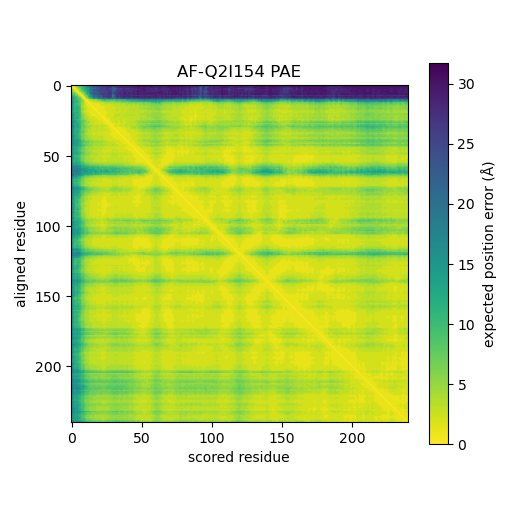ATOM 735 C C . TRP A 1 93 ? 10.455 -11.039 -3.236 1.00 97.62 93 TRP A C 1
ATOM 737 O O . TRP A 1 93 ? 11.438 -11.194 -2.514 1.00 97.62 93 TRP A O 1
ATOM 747 N N . PHE A 1 94 ? 9.353 -10.411 -2.813 1.00 97.56 94 PHE A N 1
ATOM 748 C CA . PHE A 1 94 ? 9.300 -9.642 -1.563 1.00 97.56 94 PHE A CA 1
ATOM 749 C C . PHE A 1 94 ? 8.235 -10.108 -0.564 1.00 97.56 94 PHE A C 1
ATOM 751 O O . PHE A 1 94 ? 8.232 -9.634 0.573 1.00 97.56 94 PHE A O 1
ATOM 758 N N . ILE A 1 95 ? 7.352 -11.030 -0.950 1.00 96.12 95 ILE A N 1
ATOM 759 C CA . ILE A 1 95 ? 6.357 -11.645 -0.070 1.00 96.12 95 ILE A CA 1
ATOM 760 C C . ILE A 1 95 ? 6.471 -13.168 -0.207 1.00 96.12 95 ILE A C 1
ATOM 762 O O . ILE A 1 95 ? 6.200 -13.727 -1.263 1.00 96.12 95 ILE A O 1
ATOM 766 N N . GLU A 1 96 ? 6.861 -13.834 0.882 1.00 92.62 96 GLU A N 1
ATOM 767 C CA . GLU A 1 96 ? 7.213 -15.265 0.924 1.00 92.62 96 GLU A CA 1
ATOM 768 C C . GLU A 1 96 ? 6.122 -16.196 0.371 1.00 92.62 96 GLU A C 1
ATOM 770 O O . GLU A 1 96 ? 6.422 -17.167 -0.317 1.00 92.62 96 GLU A O 1
ATOM 775 N N . THR A 1 97 ? 4.856 -15.888 0.648 1.00 92.25 97 THR A N 1
ATOM 776 C CA . THR A 1 97 ? 3.693 -16.705 0.272 1.00 92.25 97 THR A CA 1
ATOM 777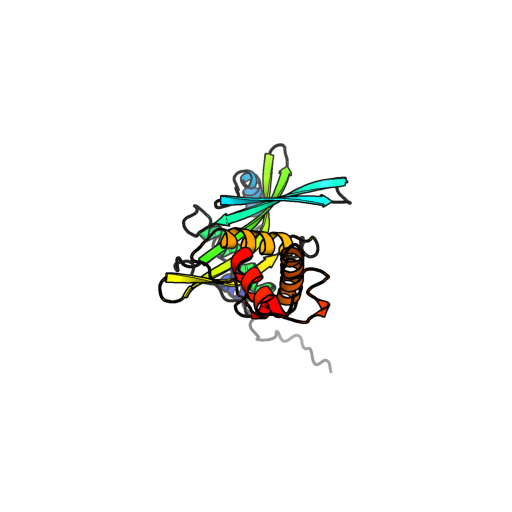 C C . THR A 1 97 ? 2.829 -16.036 -0.800 1.00 92.25 97 THR A C 1
ATOM 779 O O . THR A 1 97 ? 1.629 -16.300 -0.896 1.00 92.25 97 THR A O 1
ATOM 782 N N . ALA A 1 98 ? 3.419 -15.147 -1.611 1.00 94.19 98 ALA A N 1
ATOM 783 C CA . ALA A 1 98 ? 2.701 -14.456 -2.674 1.00 94.19 98 ALA A CA 1
ATOM 784 C C . ALA A 1 98 ? 2.055 -15.429 -3.669 1.00 94.19 98 ALA A C 1
ATOM 786 O O . ALA A 1 98 ? 2.655 -16.403 -4.117 1.00 94.19 98 ALA A O 1
ATOM 787 N N . SER A 1 99 ? 0.835 -15.099 -4.077 1.00 94.38 99 SER A N 1
ATOM 788 C CA . SER A 1 99 ? 0.149 -15.696 -5.219 1.00 94.38 99 SER A CA 1
ATOM 789 C C . SER A 1 99 ? -0.527 -14.585 -6.016 1.00 94.38 99 SER A C 1
ATOM 791 O O . SER A 1 99 ? -0.899 -13.556 -5.451 1.00 94.38 99 SER A O 1
ATOM 793 N N . PHE A 1 100 ? -0.645 -14.745 -7.333 1.00 96.12 100 PHE A N 1
ATOM 794 C CA . PHE A 1 100 ? -1.394 -13.786 -8.143 1.00 96.12 100 PHE A CA 1
ATOM 795 C C . PHE A 1 100 ? -2.887 -13.888 -7.833 1.00 96.12 100 PHE A C 1
ATOM 797 O O . PHE A 1 100 ? -3.416 -14.982 -7.635 1.00 96.12 100 PHE A O 1
ATOM 804 N N . ILE A 1 101 ? -3.548 -12.734 -7.771 1.00 95.25 101 ILE A N 1
ATOM 805 C CA . ILE A 1 101 ? -4.982 -12.646 -7.498 1.00 95.25 101 ILE A CA 1
ATOM 806 C C . ILE A 1 101 ? -5.794 -12.831 -8.783 1.00 95.25 101 ILE A C 1
ATOM 808 O O . ILE A 1 101 ? -5.313 -12.545 -9.880 1.00 95.25 101 ILE A O 1
ATOM 812 N N . ASP A 1 102 ? -7.049 -13.252 -8.633 1.00 93.81 102 ASP A N 1
ATOM 813 C CA . ASP A 1 102 ? -8.033 -13.190 -9.713 1.00 93.81 102 ASP A CA 1
ATOM 814 C C . ASP A 1 102 ? -8.573 -11.759 -9.830 1.00 93.81 102 ASP A C 1
ATOM 816 O O . ASP A 1 102 ? -9.359 -11.307 -8.998 1.00 93.81 102 ASP A O 1
ATOM 820 N N . VAL A 1 103 ? -8.104 -11.031 -10.842 1.00 91.44 103 VAL A N 1
ATOM 821 C CA . VAL A 1 103 ? -8.489 -9.634 -11.090 1.00 91.44 103 VAL A CA 1
ATOM 822 C C . VAL A 1 103 ? -9.873 -9.485 -11.731 1.00 91.44 103 VAL A C 1
ATOM 824 O O . VAL A 1 103 ? -10.329 -8.355 -11.901 1.00 91.44 103 VAL A O 1
ATOM 827 N N . ASP A 1 104 ? -10.531 -10.586 -12.110 1.00 91.38 104 ASP A N 1
ATOM 828 C CA . ASP A 1 104 ? -11.903 -10.555 -12.625 1.00 91.38 104 ASP A CA 1
ATOM 829 C C . ASP A 1 104 ? -12.948 -10.560 -11.490 1.00 91.38 104 ASP A C 1
ATOM 831 O O . ASP A 1 104 ? -14.123 -10.282 -11.738 1.00 91.38 104 ASP A O 1
ATOM 835 N N . ASP A 1 105 ? -12.524 -10.801 -10.243 1.00 92.56 105 ASP A N 1
ATOM 836 C CA . ASP A 1 105 ? -13.335 -10.578 -9.045 1.00 92.56 105 ASP A CA 1
ATOM 837 C C . ASP A 1 105 ? -13.412 -9.072 -8.718 1.00 92.56 105 ASP A C 1
ATOM 839 O O . ASP A 1 105 ? -12.407 -8.409 -8.441 1.00 92.56 105 ASP A O 1
ATOM 843 N N . ASP A 1 106 ? -14.627 -8.524 -8.722 1.00 92.31 106 ASP A N 1
ATOM 844 C CA . ASP A 1 106 ? -14.915 -7.104 -8.510 1.00 92.31 106 ASP A CA 1
ATOM 845 C C . ASP A 1 106 ? -14.800 -6.647 -7.043 1.00 92.31 106 ASP A C 1
ATOM 847 O O . ASP A 1 106 ? -14.956 -5.460 -6.743 1.00 92.31 106 ASP A O 1
ATOM 851 N N . HIS A 1 107 ? -14.473 -7.556 -6.119 1.00 94.88 107 HIS A N 1
ATOM 852 C CA . HIS A 1 107 ? -14.258 -7.237 -4.706 1.00 94.88 107 HIS A CA 1
ATOM 853 C C . HIS A 1 107 ? -12.844 -6.715 -4.401 1.00 94.88 107 HIS A C 1
ATOM 855 O O . HIS A 1 107 ? -12.581 -6.336 -3.253 1.00 94.88 107 HIS A O 1
ATOM 861 N N . TRP A 1 108 ? -11.938 -6.679 -5.382 1.00 97.50 108 TRP A N 1
ATOM 862 C CA . TRP A 1 108 ? -10.578 -6.165 -5.211 1.00 97.50 108 TRP A CA 1
ATOM 863 C C . TRP A 1 108 ? -10.486 -4.645 -5.344 1.00 97.50 108 TRP A C 1
ATOM 865 O O . TRP A 1 108 ? -10.779 -4.061 -6.386 1.00 97.50 108 TRP A O 1
ATOM 875 N N . ASP A 1 109 ? -9.960 -4.012 -4.299 1.00 97.62 109 ASP A N 1
ATOM 876 C CA . ASP A 1 109 ? -9.517 -2.623 -4.322 1.00 97.62 109 ASP A CA 1
ATOM 877 C C . ASP A 1 109 ? -7.989 -2.535 -4.423 1.00 97.62 109 ASP A C 1
ATOM 879 O O . ASP A 1 109 ? -7.260 -3.226 -3.704 1.00 97.62 109 ASP A O 1
ATOM 883 N N . PHE A 1 110 ? -7.507 -1.620 -5.268 1.00 98.62 110 PHE A N 1
ATOM 884 C CA . PHE A 1 110 ? -6.084 -1.373 -5.490 1.00 98.62 110 PHE A CA 1
ATOM 885 C C . PHE A 1 110 ? -5.714 0.037 -5.045 1.00 98.62 110 PHE A C 1
ATOM 887 O O . PHE A 1 110 ? -6.301 1.016 -5.508 1.00 98.62 110 PHE A O 1
ATOM 894 N N . PHE A 1 111 ? -4.710 0.155 -4.182 1.00 98.88 111 PHE A N 1
ATOM 895 C CA . PHE A 1 111 ? -4.180 1.436 -3.724 1.00 98.88 111 PHE A CA 1
ATOM 896 C C . PHE A 1 111 ? -2.731 1.577 -4.173 1.00 98.88 111 PHE A C 1
ATOM 898 O O . PHE A 1 111 ? -1.900 0.749 -3.819 1.00 98.88 111 PHE A O 1
ATOM 905 N N . LEU A 1 112 ? -2.428 2.612 -4.949 1.00 98.88 112 LEU A N 1
ATOM 906 C CA . LEU A 1 112 ? -1.149 2.807 -5.633 1.00 98.88 112 LEU A CA 1
ATOM 907 C C . LEU A 1 112 ? -0.440 4.036 -5.071 1.00 98.88 112 LEU A C 1
ATOM 909 O O . LEU A 1 112 ? -1.082 5.063 -4.858 1.00 98.88 112 LEU A O 1
ATOM 913 N N . VAL A 1 113 ? 0.873 3.953 -4.875 1.00 98.88 113 VAL A N 1
ATOM 914 C CA . VAL A 1 113 ? 1.718 5.077 -4.459 1.00 98.88 113 VAL A CA 1
ATOM 915 C C . VAL A 1 113 ? 2.625 5.472 -5.616 1.00 98.88 113 VAL A C 1
ATOM 917 O O . VAL A 1 113 ? 3.316 4.621 -6.177 1.00 98.88 113 VAL A O 1
ATOM 920 N N . PHE A 1 114 ? 2.657 6.763 -5.933 1.00 98.88 114 PHE A N 1
ATOM 921 C CA . PHE A 1 114 ? 3.524 7.331 -6.959 1.00 98.88 114 PHE A CA 1
ATOM 922 C C . PHE A 1 114 ? 4.360 8.483 -6.409 1.00 98.88 114 PHE A C 1
ATOM 924 O O . PHE A 1 114 ? 3.850 9.306 -5.650 1.00 98.88 114 PHE A O 1
ATOM 931 N N . GLU A 1 115 ? 5.613 8.582 -6.835 1.00 98.44 115 GLU A N 1
ATOM 932 C CA . GLU A 1 115 ? 6.423 9.793 -6.704 1.00 98.44 115 GLU A CA 1
ATOM 933 C C . GLU A 1 115 ? 6.212 10.660 -7.943 1.00 98.44 115 GLU A C 1
ATOM 935 O O . GLU A 1 115 ? 6.305 10.178 -9.071 1.00 98.44 115 GLU A O 1
ATOM 940 N N . LYS A 1 116 ? 5.937 11.948 -7.746 1.00 98.19 116 LYS A N 1
ATOM 941 C CA . LYS A 1 116 ? 5.884 12.942 -8.815 1.00 98.19 116 LYS A CA 1
ATOM 942 C C . LYS A 1 116 ? 7.256 13.600 -8.955 1.00 98.19 116 LYS A C 1
ATOM 944 O O . LYS A 1 116 ? 7.698 14.282 -8.032 1.00 98.19 116 LYS A O 1
ATOM 949 N N . TYR A 1 117 ? 7.857 13.499 -10.138 1.00 95.94 117 TYR A N 1
ATOM 950 C CA . TYR A 1 117 ? 9.148 14.118 -10.453 1.00 95.94 117 TYR A CA 1
ATOM 951 C C . TYR A 1 117 ? 9.108 14.850 -11.799 1.00 95.94 117 TYR A C 1
ATOM 953 O O . TYR A 1 117 ? 8.219 14.621 -12.619 1.00 95.94 117 TYR A O 1
ATOM 961 N N . ASN A 1 118 ? 10.059 15.762 -12.017 1.00 94.50 118 ASN A N 1
ATOM 962 C CA . ASN A 1 118 ? 10.191 16.484 -13.282 1.00 94.50 118 ASN A CA 1
ATOM 963 C C . ASN A 1 118 ? 11.458 16.043 -14.015 1.00 94.50 118 ASN A C 1
ATOM 965 O O . ASN A 1 118 ? 12.526 15.962 -13.407 1.00 94.50 118 ASN A O 1
ATOM 969 N N . LYS A 1 119 ? 11.348 15.815 -15.322 1.00 91.88 119 LYS A N 1
ATOM 970 C CA . LYS A 1 119 ? 12.477 15.513 -16.209 1.00 91.88 119 LYS A CA 1
ATOM 971 C C . LYS A 1 119 ? 12.228 16.191 -17.553 1.00 91.88 119 LYS A C 1
ATOM 973 O O . LYS A 1 119 ? 11.125 16.103 -18.076 1.00 91.88 119 LYS A O 1
ATOM 978 N N . ASP A 1 120 ? 13.226 16.902 -18.073 1.00 91.31 120 ASP A N 1
ATOM 979 C CA . ASP A 1 120 ? 13.171 17.571 -19.385 1.00 91.31 120 ASP A CA 1
ATOM 980 C C . ASP A 1 120 ? 11.964 18.519 -19.575 1.00 91.31 120 ASP A C 1
ATOM 982 O O . ASP A 1 120 ? 11.442 18.683 -20.671 1.00 91.31 120 ASP A O 1
ATOM 986 N N . GLY A 1 121 ? 11.518 19.167 -18.490 1.00 91.00 121 GLY A N 1
ATOM 987 C CA . GLY A 1 121 ? 10.368 20.083 -18.492 1.00 91.00 121 GLY A CA 1
ATOM 988 C C . GLY A 1 121 ? 8.999 19.405 -18.362 1.00 91.00 121 GLY A C 1
ATOM 989 O O . GLY A 1 121 ? 8.003 20.099 -18.169 1.00 91.00 121 GLY A O 1
ATOM 990 N N . GLU A 1 122 ? 8.952 18.074 -18.386 1.00 94.31 122 GLU A N 1
ATOM 991 C CA . GLU A 1 122 ? 7.739 17.274 -18.226 1.00 94.31 122 GLU A CA 1
ATOM 992 C C . GLU A 1 122 ? 7.567 16.791 -16.781 1.00 94.31 122 GLU A C 1
ATOM 994 O O . GLU A 1 122 ? 8.540 16.579 -16.053 1.00 94.31 122 GLU A O 1
ATOM 999 N N . THR A 1 123 ? 6.313 16.585 -16.366 1.00 96.38 123 THR A N 1
ATOM 1000 C CA . THR A 1 123 ? 5.969 15.931 -15.093 1.00 96.38 123 THR A CA 1
ATOM 1001 C C . THR A 1 123 ? 5.702 14.444 -1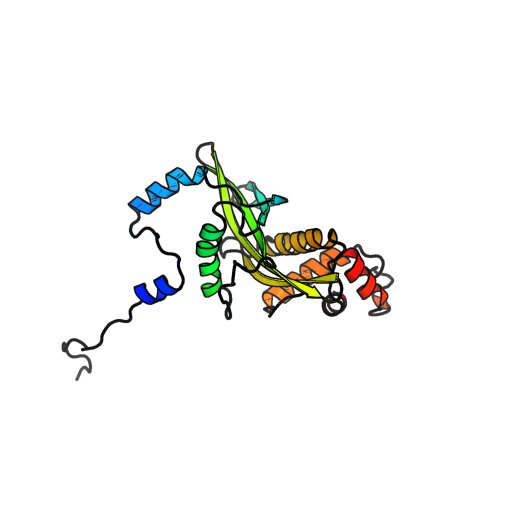5.326 1.00 96.38 123 THR A C 1
ATOM 1003 O O . THR A 1 123 ? 4.782 14.077 -16.064 1.00 96.38 123 THR A O 1
ATOM 1006 N N . LEU A 1 124 ? 6.449 13.600 -14.616 1.00 97.81 124 LEU A N 1
ATOM 1007 C CA . LEU A 1 124 ? 6.381 12.143 -14.669 1.00 97.81 124 LEU A CA 1
ATOM 1008 C C . LEU A 1 124 ? 6.033 11.557 -13.295 1.00 97.81 124 LEU A C 1
ATOM 1010 O O . LEU A 1 124 ? 5.979 12.267 -12.284 1.00 97.81 124 LEU A O 1
ATOM 1014 N N . TYR A 1 125 ? 5.777 10.248 -13.279 1.00 98.38 125 TYR A N 1
ATOM 1015 C CA . TYR A 1 125 ? 5.307 9.528 -12.103 1.00 98.38 125 TYR A CA 1
ATOM 1016 C C . TYR A 1 125 ? 6.025 8.187 -11.969 1.00 98.38 125 TYR A C 1
ATOM 1018 O O . TYR A 1 125 ? 5.857 7.315 -12.814 1.00 98.38 125 TYR A O 1
ATOM 1026 N N . ALA A 1 126 ? 6.798 8.006 -10.901 1.00 98.31 126 ALA A N 1
ATOM 1027 C CA . ALA A 1 126 ? 7.460 6.739 -10.609 1.00 98.31 126 ALA A CA 1
ATOM 1028 C C . ALA A 1 126 ? 6.589 5.907 -9.667 1.00 98.31 126 ALA A C 1
ATOM 1030 O O . ALA A 1 126 ? 6.030 6.432 -8.706 1.00 98.31 126 ALA A O 1
ATOM 1031 N N . THR A 1 127 ? 6.468 4.605 -9.927 1.00 98.69 127 THR A N 1
ATOM 1032 C CA . THR A 1 127 ? 5.748 3.695 -9.022 1.00 98.69 127 THR A CA 1
ATOM 1033 C C . THR A 1 127 ? 6.579 3.477 -7.760 1.00 98.69 127 THR A C 1
ATOM 1035 O O . THR A 1 127 ? 7.723 3.045 -7.849 1.00 98.69 127 THR A O 1
ATOM 1038 N N . VAL A 1 128 ? 5.995 3.752 -6.594 1.00 98.81 128 VAL A N 1
ATOM 1039 C CA . VAL A 1 128 ? 6.645 3.603 -5.278 1.00 98.81 128 VAL A CA 1
ATOM 1040 C C . VAL A 1 128 ? 6.218 2.307 -4.596 1.00 98.81 128 VAL A C 1
ATOM 1042 O O . VAL A 1 128 ? 7.006 1.657 -3.913 1.00 98.81 128 VAL A O 1
ATOM 1045 N N . GLY A 1 129 ? 4.963 1.904 -4.776 1.00 98.75 129 GLY A N 1
ATOM 1046 C CA . GLY A 1 129 ? 4.411 0.714 -4.146 1.00 98.75 129 GLY A CA 1
ATOM 1047 C C . GLY A 1 129 ? 2.902 0.630 -4.296 1.00 98.75 129 GLY A C 1
ATOM 1048 O O . GLY A 1 129 ? 2.279 1.507 -4.895 1.00 98.75 129 GLY A O 1
ATOM 1049 N N . TYR A 1 130 ? 2.308 -0.421 -3.743 1.00 98.81 130 TYR A N 1
ATOM 1050 C CA . TYR A 1 130 ? 0.864 -0.613 -3.769 1.00 98.81 130 TYR A CA 1
ATOM 1051 C C . TYR A 1 130 ? 0.354 -1.529 -2.652 1.00 98.81 130 TYR A C 1
ATOM 1053 O O . TYR A 1 130 ? 1.126 -2.161 -1.924 1.00 98.81 130 TYR A O 1
ATOM 1061 N N . MET A 1 131 ? -0.969 -1.581 -2.523 1.00 98.81 131 MET A N 1
ATOM 1062 C CA . MET A 1 131 ? -1.699 -2.484 -1.644 1.00 98.81 131 MET A CA 1
ATOM 1063 C C . MET A 1 131 ? -2.950 -3.015 -2.349 1.00 98.81 131 MET A C 1
ATOM 1065 O O . MET A 1 131 ? -3.690 -2.235 -2.952 1.00 98.81 131 MET A O 1
ATOM 1069 N N . THR A 1 132 ? -3.207 -4.317 -2.224 1.00 98.62 132 THR A N 1
ATOM 1070 C CA . THR A 1 132 ? -4.468 -4.957 -2.618 1.00 98.62 132 THR A CA 1
ATOM 1071 C C . THR A 1 132 ? -5.313 -5.249 -1.384 1.00 98.62 132 THR A C 1
ATOM 1073 O O . THR A 1 132 ? -4.816 -5.690 -0.339 1.00 98.62 132 THR A O 1
ATOM 1076 N N . VAL A 1 133 ? -6.611 -4.974 -1.481 1.00 98.62 133 VAL A N 1
ATOM 1077 C CA . VAL A 1 133 ? -7.563 -5.176 -0.388 1.00 98.62 133 VAL A CA 1
ATOM 1078 C C . VAL A 1 133 ? -8.796 -5.884 -0.928 1.00 98.62 133 VAL A C 1
ATOM 1080 O O . VAL A 1 133 ? -9.434 -5.386 -1.847 1.00 98.62 133 VAL A O 1
ATOM 1083 N N . TYR A 1 134 ? -9.145 -7.026 -0.340 1.00 98.19 134 TYR A N 1
ATOM 1084 C CA . TYR A 1 134 ? -10.349 -7.764 -0.709 1.00 98.19 134 TYR A CA 1
ATOM 1085 C C . TYR A 1 134 ? -11.530 -7.349 0.165 1.00 98.19 134 TYR A C 1
ATOM 1087 O O . TYR A 1 134 ? -11.466 -7.428 1.399 1.00 98.19 134 TYR A O 1
ATOM 1095 N N . ASN A 1 135 ? -12.635 -6.942 -0.449 1.00 97.50 135 ASN A N 1
ATOM 1096 C CA . ASN A 1 135 ? -13.842 -6.516 0.248 1.00 97.50 135 ASN A CA 1
ATOM 1097 C C . ASN A 1 135 ? -14.731 -7.708 0.636 1.00 97.50 135 ASN A C 1
ATOM 1099 O O . ASN A 1 135 ? -15.764 -7.954 0.020 1.00 97.50 135 ASN A O 1
ATOM 1103 N N . TYR A 1 136 ? -14.375 -8.423 1.712 1.00 97.56 136 TYR A N 1
ATOM 1104 C CA . TYR A 1 136 ? -15.178 -9.557 2.185 1.00 97.56 136 TYR A CA 1
ATOM 1105 C C . TYR A 1 136 ? -16.591 -9.136 2.566 1.00 97.56 136 TYR A C 1
ATOM 1107 O O . TYR A 1 136 ? -16.780 -8.295 3.448 1.00 97.56 136 TYR A O 1
ATOM 1115 N N . TYR A 1 137 ? -17.584 -9.788 1.969 1.00 97.38 137 TYR A N 1
ATOM 1116 C CA . TYR A 1 137 ? -18.972 -9.641 2.376 1.00 97.38 137 TYR A CA 1
ATOM 1117 C C . TYR A 1 137 ? -19.185 -10.163 3.802 1.00 97.38 137 TYR A C 1
ATOM 1119 O O . TYR A 1 137 ? -18.765 -11.263 4.169 1.00 97.38 137 TYR A O 1
ATOM 1127 N N . VAL A 1 138 ? -19.876 -9.367 4.613 1.00 97.06 138 VAL A N 1
ATOM 1128 C CA . VAL A 1 138 ? -20.326 -9.745 5.947 1.00 97.06 138 VAL A CA 1
ATOM 1129 C C . VAL A 1 138 ? -21.836 -9.583 6.003 1.00 97.06 138 VAL A C 1
ATOM 1131 O O . VAL A 1 138 ? -22.360 -8.469 5.958 1.00 97.06 138 VAL A O 1
ATOM 1134 N N . TYR A 1 139 ? -22.526 -10.715 6.138 1.00 94.38 139 TYR A N 1
ATOM 1135 C CA . TYR A 1 139 ? -23.980 -10.763 6.225 1.00 94.38 139 TYR A CA 1
ATOM 1136 C C . TYR A 1 139 ? -24.523 -9.813 7.316 1.00 94.38 139 TYR A C 1
ATOM 1138 O O . TYR A 1 139 ? -23.939 -9.747 8.405 1.00 94.38 139 TYR A O 1
ATOM 1146 N N . PRO A 1 140 ? -25.655 -9.124 7.079 1.00 95.69 140 PRO A N 1
ATOM 1147 C CA . PRO A 1 140 ? -26.493 -9.174 5.871 1.00 95.69 140 PRO A CA 1
ATOM 1148 C C . PRO A 1 140 ? -26.180 -8.121 4.797 1.00 95.69 140 PRO A C 1
ATOM 1150 O O . PRO A 1 140 ? -26.754 -8.183 3.717 1.00 95.69 140 PRO A O 1
ATOM 1153 N N . ASP A 1 141 ? -25.363 -7.111 5.082 1.00 96.12 141 ASP A N 1
ATOM 1154 C CA . ASP A 1 141 ? -25.269 -5.925 4.214 1.00 96.12 141 ASP A CA 1
ATOM 1155 C C . ASP A 1 141 ? -23.964 -5.128 4.369 1.00 96.12 141 ASP A C 1
ATOM 1157 O O . ASP A 1 141 ? -23.870 -3.974 3.933 1.00 96.12 141 ASP A O 1
ATOM 1161 N N . LYS A 1 142 ? -22.948 -5.727 4.995 1.00 97.19 142 LYS A N 1
ATOM 1162 C CA . LYS A 1 142 ? -21.694 -5.062 5.351 1.00 97.19 142 LYS A CA 1
ATOM 1163 C C . LYS A 1 142 ? -20.500 -5.670 4.633 1.00 97.19 142 LYS A C 1
ATOM 1165 O O . LYS A 1 142 ? -20.587 -6.738 4.035 1.00 97.19 142 LYS A O 1
ATOM 1170 N N . THR A 1 143 ? -19.362 -4.999 4.743 1.00 98.00 143 THR A N 1
ATOM 1171 C CA . THR A 1 143 ? -18.073 -5.504 4.273 1.00 98.00 143 THR A CA 1
ATOM 1172 C C . THR A 1 143 ? -17.010 -5.432 5.367 1.00 98.00 143 THR A C 1
ATOM 1174 O O . THR A 1 143 ? -17.090 -4.634 6.308 1.00 98.00 143 THR A O 1
ATOM 1177 N N . ARG A 1 144 ? -16.004 -6.296 5.249 1.00 98.12 144 ARG A N 1
ATOM 1178 C CA . ARG A 1 144 ? -14.772 -6.291 6.038 1.00 98.12 144 ARG A CA 1
ATOM 1179 C C . ARG A 1 144 ? -13.593 -6.316 5.064 1.00 98.12 144 ARG A C 1
ATOM 1181 O O . ARG A 1 144 ? -13.177 -7.399 4.657 1.00 98.12 144 ARG A O 1
ATOM 1188 N N . PRO A 1 145 ? -13.068 -5.147 4.668 1.00 98.44 145 PRO A N 1
ATOM 1189 C CA . PRO A 1 145 ? -11.875 -5.074 3.843 1.00 98.44 145 PRO A CA 1
ATOM 1190 C C . PRO A 1 145 ? -10.719 -5.835 4.505 1.00 98.44 145 PRO A C 1
ATOM 1192 O O . PRO A 1 145 ? -10.424 -5.653 5.693 1.00 98.44 145 PRO A O 1
ATOM 1195 N N . ARG A 1 146 ? -10.076 -6.720 3.747 1.00 98.50 146 ARG A N 1
ATOM 1196 C CA . ARG A 1 146 ? -8.927 -7.508 4.190 1.00 98.50 146 ARG A CA 1
ATOM 1197 C C . ARG A 1 146 ? -7.732 -7.164 3.320 1.00 98.50 146 ARG A C 1
ATOM 1199 O O . ARG A 1 146 ? -7.725 -7.477 2.135 1.00 98.50 146 ARG A O 1
ATOM 1206 N N . VAL A 1 147 ? -6.737 -6.512 3.913 1.00 98.50 147 VAL A N 1
ATOM 1207 C CA . VAL A 1 147 ? -5.449 -6.258 3.262 1.00 98.50 147 VAL A CA 1
ATOM 1208 C C . VAL A 1 147 ? -4.823 -7.607 2.923 1.00 98.50 147 VAL A C 1
ATOM 1210 O O . VAL A 1 147 ? -4.616 -8.426 3.823 1.00 98.50 147 VAL A O 1
ATOM 1213 N N . SER A 1 148 ? -4.584 -7.847 1.637 1.00 98.00 148 SER A N 1
ATOM 1214 C CA . SER A 1 148 ? -4.020 -9.106 1.151 1.00 98.00 148 SER A CA 1
ATOM 1215 C C . SER A 1 148 ? -2.532 -8.929 0.883 1.00 98.00 148 SER A C 1
ATOM 1217 O O . SER A 1 148 ? -1.709 -9.501 1.593 1.00 98.00 148 SER A O 1
ATOM 1219 N N . GLN A 1 149 ? -2.170 -8.047 -0.051 1.00 98.25 149 GLN A N 1
ATOM 1220 C CA . GLN A 1 149 ? -0.778 -7.806 -0.424 1.00 98.25 149 GLN A CA 1
ATOM 1221 C C . GLN A 1 149 ? -0.433 -6.339 -0.200 1.00 98.25 149 GLN A C 1
ATOM 1223 O O . GLN A 1 149 ? -1.227 -5.449 -0.498 1.00 98.25 149 GLN A O 1
ATOM 1228 N N . MET A 1 150 ? 0.760 -6.071 0.324 1.00 98.56 150 MET A N 1
ATOM 1229 C CA . MET A 1 150 ? 1.280 -4.718 0.498 1.00 98.56 150 MET A CA 1
ATOM 1230 C C . MET A 1 150 ? 2.771 -4.719 0.198 1.00 98.56 150 MET A C 1
ATOM 1232 O O . MET A 1 150 ? 3.527 -5.460 0.824 1.00 98.56 150 MET A O 1
ATOM 1236 N N . LEU A 1 151 ? 3.193 -3.856 -0.721 1.00 98.69 151 LEU A N 1
ATOM 1237 C CA . LEU A 1 151 ? 4.593 -3.712 -1.089 1.00 98.69 151 LEU A CA 1
ATOM 1238 C C . LEU A 1 151 ? 4.936 -2.240 -1.301 1.00 98.69 151 LEU A C 1
ATOM 1240 O O . LEU A 1 151 ? 4.321 -1.564 -2.119 1.00 98.69 151 LEU A O 1
ATOM 1244 N N . ILE A 1 152 ? 5.968 -1.773 -0.605 1.00 98.75 152 ILE A N 1
ATOM 1245 C CA . ILE A 1 152 ? 6.735 -0.589 -0.999 1.00 98.75 152 ILE A CA 1
ATOM 1246 C C . ILE A 1 152 ? 8.011 -1.105 -1.657 1.00 98.75 152 ILE A C 1
ATOM 1248 O O . ILE A 1 152 ? 8.686 -1.964 -1.080 1.00 98.75 152 ILE A O 1
ATOM 1252 N N . LEU A 1 153 ? 8.318 -0.633 -2.865 1.00 98.69 153 LEU A N 1
ATOM 1253 C CA . LEU A 1 153 ? 9.485 -1.100 -3.605 1.00 98.69 153 LEU A CA 1
ATOM 1254 C C . LEU A 1 153 ? 10.772 -0.757 -2.835 1.00 98.69 153 LEU A C 1
ATOM 1256 O O . LEU A 1 153 ? 10.825 0.292 -2.189 1.00 98.69 153 LEU A O 1
ATOM 1260 N N . PRO A 1 154 ? 11.806 -1.619 -2.892 1.00 98.25 154 PRO A N 1
ATOM 1261 C CA . PRO A 1 154 ? 12.991 -1.506 -2.039 1.00 98.25 154 PRO A CA 1
ATOM 1262 C C . PRO A 1 154 ? 13.652 -0.121 -1.980 1.00 98.25 154 PRO A C 1
ATOM 1264 O O . PRO A 1 154 ? 13.994 0.285 -0.871 1.00 98.25 154 PRO A O 1
ATOM 1267 N N . PRO A 1 155 ? 13.792 0.634 -3.093 1.00 97.06 155 PRO A N 1
ATOM 1268 C CA . PRO A 1 155 ? 14.419 1.957 -3.059 1.00 97.06 155 PRO A CA 1
ATOM 1269 C C . PRO A 1 155 ? 13.688 2.994 -2.201 1.00 97.06 155 PRO A C 1
ATOM 1271 O O . PRO A 1 155 ? 14.289 4.000 -1.867 1.00 97.06 155 PRO A O 1
ATOM 1274 N N . PHE A 1 156 ? 12.421 2.752 -1.854 1.00 97.25 156 PHE A N 1
ATOM 1275 C CA . PHE A 1 156 ? 11.570 3.689 -1.117 1.00 97.25 156 PHE A CA 1
ATOM 1276 C C . PHE A 1 156 ? 11.215 3.171 0.294 1.00 97.25 156 PHE A C 1
ATOM 1278 O O . PHE A 1 156 ? 10.318 3.674 0.975 1.00 97.25 156 PHE A O 1
ATOM 1285 N N . GLN A 1 157 ? 11.839 2.085 0.756 1.00 97.00 157 GLN A N 1
ATOM 1286 C CA . GLN A 1 157 ? 11.545 1.534 2.080 1.00 97.00 157 GLN A CA 1
ATOM 1287 C C . GLN A 1 157 ? 12.203 2.356 3.197 1.00 97.00 157 GLN A C 1
ATOM 1289 O O . GLN A 1 157 ? 13.266 2.934 3.029 1.00 97.00 157 GLN A O 1
ATOM 1294 N N . GLY A 1 158 ? 11.573 2.387 4.376 1.00 94.69 158 GLY A N 1
ATOM 1295 C CA . GLY A 1 158 ? 12.095 3.131 5.532 1.00 94.69 158 GLY A CA 1
ATOM 1296 C C . GLY A 1 158 ? 11.804 4.638 5.522 1.00 94.69 158 GLY A C 1
ATOM 1297 O O . GLY A 1 158 ? 12.104 5.307 6.504 1.00 94.69 158 GLY A O 1
ATOM 1298 N N . GLU A 1 159 ? 11.139 5.156 4.485 1.00 94.81 159 GLU A N 1
ATOM 1299 C CA . GLU A 1 159 ? 10.845 6.593 4.316 1.00 94.81 159 GLU A CA 1
ATOM 1300 C C . GLU A 1 159 ? 9.408 6.992 4.715 1.00 94.81 159 GLU A C 1
ATOM 1302 O O . GLU A 1 159 ? 8.958 8.115 4.503 1.00 94.81 159 GLU A O 1
ATOM 1307 N N . GLY A 1 160 ? 8.647 6.067 5.313 1.00 96.94 160 GLY A N 1
ATOM 1308 C CA . GLY A 1 160 ? 7.290 6.327 5.813 1.00 96.94 160 GLY A CA 1
ATOM 1309 C C . GLY A 1 160 ? 6.155 6.136 4.796 1.00 96.94 160 GLY A C 1
ATOM 1310 O O . GLY A 1 160 ? 4.987 6.229 5.177 1.00 96.94 160 GLY A O 1
ATOM 1311 N N . HIS A 1 161 ? 6.444 5.781 3.538 1.00 98.50 161 HIS A N 1
ATOM 1312 C CA . HIS A 1 161 ? 5.414 5.560 2.507 1.00 98.50 161 HIS A CA 1
ATOM 1313 C C . HIS A 1 161 ? 4.414 4.459 2.867 1.00 98.50 161 HIS A C 1
ATOM 1315 O O . HIS A 1 161 ? 3.218 4.611 2.631 1.00 98.50 161 HIS A O 1
ATOM 1321 N N . GLY A 1 162 ? 4.873 3.374 3.500 1.00 98.56 162 GLY A N 1
ATOM 1322 C CA . GLY A 1 162 ? 3.978 2.318 3.978 1.00 98.56 162 GLY A CA 1
ATOM 1323 C C . GLY A 1 162 ? 2.979 2.827 5.022 1.00 98.56 162 GLY A C 1
ATOM 1324 O O . GLY A 1 162 ? 1.810 2.446 4.996 1.00 98.56 162 GLY A O 1
ATOM 1325 N N . ALA A 1 163 ? 3.409 3.736 5.904 1.00 98.56 163 ALA A N 1
ATOM 1326 C CA . ALA A 1 163 ? 2.536 4.319 6.919 1.00 98.56 163 ALA A CA 1
ATOM 1327 C C . ALA A 1 163 ? 1.503 5.253 6.279 1.00 98.56 163 ALA A C 1
ATOM 1329 O O . ALA A 1 163 ? 0.318 5.135 6.577 1.00 98.56 163 ALA A O 1
ATOM 1330 N N . GLN A 1 164 ? 1.938 6.103 5.341 1.00 98.69 164 GLN A N 1
ATOM 1331 C CA . GLN A 1 164 ? 1.052 6.971 4.559 1.00 98.69 164 GLN A CA 1
ATOM 1332 C C . GLN A 1 164 ? 0.008 6.170 3.772 1.00 98.69 164 GLN A C 1
ATOM 1334 O O . GLN A 1 164 ? -1.173 6.524 3.767 1.00 98.69 164 GLN A O 1
ATOM 1339 N N . LEU A 1 165 ? 0.424 5.064 3.144 1.00 98.81 165 LEU A N 1
ATOM 1340 C CA . LEU A 1 165 ? -0.462 4.173 2.399 1.00 98.81 165 LEU A CA 1
ATOM 1341 C C . LEU A 1 165 ? -1.522 3.548 3.309 1.00 98.81 165 LEU A C 1
ATOM 1343 O O . LEU A 1 165 ? -2.713 3.711 3.051 1.00 98.81 165 LEU A O 1
ATOM 1347 N N . LEU A 1 166 ? -1.112 2.890 4.397 1.00 98.69 166 LEU A N 1
ATOM 1348 C CA . LEU A 1 166 ? -2.050 2.233 5.310 1.00 98.69 166 LEU A CA 1
ATOM 1349 C C . LEU A 1 166 ? -2.985 3.239 6.002 1.00 98.69 166 LEU A C 1
ATOM 1351 O O . LEU A 1 166 ? -4.182 2.982 6.129 1.00 98.69 166 LEU A O 1
ATOM 1355 N N . GLU A 1 167 ? -2.473 4.404 6.402 1.00 98.44 167 GLU A N 1
ATOM 1356 C CA . GLU A 1 167 ? -3.289 5.479 6.969 1.00 98.44 167 GLU A CA 1
ATOM 1357 C C . GLU A 1 167 ? -4.335 5.988 5.967 1.00 98.44 167 GLU A C 1
ATOM 1359 O O . GLU A 1 167 ? -5.504 6.153 6.323 1.00 98.44 167 GLU A O 1
ATOM 1364 N N . THR A 1 168 ? -3.943 6.193 4.707 1.00 98.69 168 THR A N 1
ATOM 1365 C CA . THR A 1 168 ? -4.857 6.630 3.641 1.00 98.69 168 THR A CA 1
ATOM 1366 C C . THR A 1 168 ? -5.941 5.588 3.375 1.00 98.69 168 THR A C 1
ATOM 1368 O O . THR A 1 168 ? -7.112 5.946 3.251 1.00 98.69 168 THR A O 1
ATOM 1371 N N . VAL A 1 169 ? -5.583 4.301 3.363 1.00 98.44 169 VAL A N 1
ATOM 1372 C CA . VAL A 1 169 ? -6.536 3.188 3.222 1.00 98.44 169 VAL A CA 1
ATOM 1373 C C . VAL A 1 169 ? -7.534 3.165 4.384 1.00 98.44 169 VAL A C 1
ATOM 1375 O O . VAL A 1 169 ? -8.740 3.065 4.155 1.00 98.44 169 VAL A O 1
ATOM 1378 N N . HIS A 1 170 ? -7.069 3.338 5.627 1.00 97.50 170 HIS A N 1
ATOM 1379 C CA . HIS A 1 170 ? -7.958 3.466 6.783 1.00 97.50 170 HIS A CA 1
ATOM 1380 C C . HIS A 1 170 ? -8.920 4.647 6.621 1.00 97.50 170 HIS A C 1
ATOM 1382 O O . HIS A 1 170 ? -10.133 4.459 6.714 1.00 97.50 170 HIS A O 1
ATOM 1388 N N . ARG A 1 171 ? -8.407 5.846 6.313 1.00 97.38 171 ARG A N 1
ATOM 1389 C CA . ARG A 1 171 ? -9.229 7.052 6.102 1.00 97.38 171 ARG A CA 1
ATOM 1390 C C . ARG A 1 171 ? -10.258 6.865 4.983 1.00 97.38 171 ARG A C 1
ATOM 1392 O O . ARG A 1 171 ? -11.397 7.296 5.144 1.00 97.38 171 ARG A O 1
ATOM 1399 N N . PHE A 1 172 ? -9.891 6.194 3.890 1.00 98.06 172 PHE A N 1
ATOM 1400 C CA . PHE A 1 172 ? -10.802 5.876 2.790 1.00 98.06 172 PHE A CA 1
ATOM 1401 C C . PHE A 1 172 ? -11.998 5.044 3.275 1.00 98.06 172 PHE A C 1
ATOM 1403 O O . PHE A 1 172 ? -13.145 5.467 3.131 1.00 98.06 172 PHE A O 1
ATOM 1410 N N . TYR A 1 173 ? -11.744 3.906 3.924 1.00 97.88 173 TYR A N 1
ATOM 1411 C CA . TYR A 1 173 ? -12.807 3.016 4.398 1.00 97.88 173 TYR A CA 1
ATOM 1412 C C . TYR A 1 173 ? -13.595 3.571 5.595 1.00 97.88 173 TYR A C 1
ATOM 1414 O O . TYR A 1 173 ? -14.750 3.189 5.794 1.00 97.88 173 TYR A O 1
ATOM 1422 N N . CYS A 1 174 ? -13.028 4.497 6.379 1.00 95.75 174 CYS A N 1
ATOM 1423 C CA . CYS A 1 174 ? -13.765 5.204 7.435 1.00 95.75 174 CYS A CA 1
ATOM 1424 C C . CYS A 1 174 ? -14.978 5.961 6.892 1.00 95.75 174 CYS A C 1
ATOM 1426 O O . CYS A 1 174 ? -16.019 5.995 7.547 1.00 95.75 174 CYS A O 1
ATOM 1428 N N . ASN A 1 175 ? -14.873 6.483 5.669 1.00 94.75 175 ASN A N 1
ATOM 1429 C CA . ASN A 1 175 ? -15.954 7.206 5.006 1.00 94.75 175 ASN A CA 1
ATOM 1430 C C . ASN A 1 175 ? -17.044 6.286 4.425 1.00 94.75 175 ASN A C 1
ATOM 1432 O O . ASN A 1 175 ? -18.023 6.783 3.872 1.00 94.75 175 ASN A O 1
ATOM 1436 N N . LEU A 1 176 ? -16.908 4.958 4.546 1.00 96.31 176 LEU A N 1
ATOM 1437 C CA . LEU A 1 176 ? -17.859 3.982 4.015 1.00 96.31 176 LEU A CA 1
ATOM 1438 C C . LEU A 1 176 ? -18.680 3.338 5.152 1.00 96.31 176 LEU A C 1
ATOM 1440 O O . LEU A 1 176 ? -18.163 2.509 5.908 1.00 96.31 176 LEU A O 1
ATOM 1444 N N . PRO A 1 177 ? -19.987 3.654 5.282 1.00 94.94 177 PRO A N 1
ATOM 1445 C CA . PRO A 1 177 ? -20.817 3.173 6.393 1.00 94.94 177 PRO A CA 1
ATOM 1446 C C . PRO A 1 177 ? -20.962 1.648 6.466 1.00 94.94 177 PRO A C 1
ATOM 1448 O O . PRO A 1 177 ? -21.109 1.095 7.555 1.00 94.94 177 PRO A O 1
ATOM 1451 N N . LYS A 1 178 ? -20.902 0.963 5.316 1.00 96.25 178 LYS A N 1
ATOM 1452 C CA . LYS A 1 178 ? -21.023 -0.501 5.225 1.00 96.25 178 LYS A CA 1
ATOM 1453 C C . LYS A 1 178 ? -19.782 -1.245 5.721 1.00 96.25 178 LYS A C 1
ATOM 1455 O O . LYS A 1 178 ? -19.872 -2.439 5.995 1.00 96.25 178 LYS A O 1
ATOM 1460 N N . VAL A 1 179 ? -18.649 -0.562 5.879 1.00 97.81 179 VAL A N 1
ATOM 1461 C CA . VAL A 1 179 ? -17.416 -1.179 6.375 1.00 97.81 179 VAL A CA 1
ATOM 1462 C C . VAL A 1 179 ? -17.486 -1.349 7.891 1.00 97.81 179 VAL A C 1
ATOM 1464 O O . VAL A 1 179 ? -17.701 -0.378 8.626 1.00 97.81 179 VAL A O 1
ATOM 1467 N N . GLN A 1 180 ? -17.281 -2.583 8.361 1.00 96.38 180 GLN A N 1
ATOM 1468 C CA . GLN A 1 180 ? -17.209 -2.906 9.791 1.00 96.38 180 GLN A CA 1
ATOM 1469 C C . GLN A 1 180 ? -15.858 -2.535 10.392 1.00 96.38 180 GLN A C 1
ATOM 1471 O O . GLN A 1 180 ? -15.785 -1.742 11.327 1.00 96.38 180 GLN A O 1
ATOM 1476 N N . ASP A 1 181 ? -14.805 -3.146 9.865 1.00 96.88 181 ASP A N 1
ATOM 1477 C CA . ASP A 1 181 ? -13.428 -3.002 10.307 1.00 96.88 181 ASP A CA 1
ATOM 1478 C C . ASP A 1 181 ? -12.482 -3.513 9.212 1.00 96.88 181 ASP A C 1
ATOM 1480 O O . ASP A 1 181 ? -12.920 -4.213 8.298 1.00 96.88 181 ASP A O 1
ATOM 1484 N N . ILE A 1 182 ? -11.203 -3.148 9.302 1.00 98.31 182 ILE A N 1
ATOM 1485 C CA . ILE A 1 182 ? -10.152 -3.587 8.379 1.00 98.31 182 ILE A CA 1
ATOM 1486 C C . ILE A 1 182 ? -9.316 -4.688 9.036 1.00 98.31 182 ILE A C 1
ATOM 1488 O O . ILE A 1 182 ? -8.903 -4.590 10.200 1.00 98.31 182 ILE A O 1
ATOM 1492 N N . THR A 1 183 ? -9.045 -5.741 8.269 1.00 98.00 183 THR A N 1
ATOM 1493 C CA . THR A 1 183 ? -8.227 -6.893 8.676 1.00 98.00 183 THR A CA 1
ATOM 1494 C C . THR A 1 183 ? -7.079 -7.130 7.697 1.00 98.00 183 THR A C 1
ATOM 1496 O O . THR A 1 183 ? -6.928 -6.388 6.731 1.00 98.00 183 THR A O 1
ATOM 1499 N N . ALA A 1 184 ? -6.246 -8.134 7.959 1.00 97.56 184 ALA A N 1
ATOM 1500 C CA . ALA A 1 184 ? -5.203 -8.590 7.046 1.00 97.56 184 ALA A CA 1
ATOM 1501 C C . ALA A 1 184 ? -5.292 -10.113 6.894 1.00 97.56 184 ALA A C 1
ATOM 1503 O O . ALA A 1 184 ? -5.777 -10.779 7.810 1.00 97.56 184 ALA A O 1
ATOM 1504 N N . GLU A 1 185 ? -4.880 -10.628 5.740 1.00 94.56 185 GLU A N 1
ATOM 1505 C CA . GLU A 1 185 ? -4.967 -12.047 5.383 1.00 94.56 185 GLU A CA 1
ATOM 1506 C C . GLU A 1 185 ? -4.008 -12.919 6.191 1.00 94.56 185 GLU A C 1
ATOM 1508 O O . GLU A 1 185 ? -4.458 -13.717 7.011 1.00 94.56 185 GLU A O 1
ATOM 1513 N N . ASP A 1 186 ? -2.707 -12.702 6.012 1.00 95.25 186 ASP A N 1
ATOM 1514 C CA . ASP A 1 186 ? -1.644 -13.365 6.763 1.00 95.25 186 ASP A CA 1
ATOM 1515 C C . ASP A 1 186 ? -0.527 -12.344 7.055 1.00 95.25 186 ASP A C 1
ATOM 1517 O O . ASP A 1 186 ? 0.426 -12.190 6.287 1.00 95.25 186 ASP A O 1
ATOM 1521 N N . PRO A 1 187 ? -0.704 -11.495 8.086 1.00 96.12 187 PRO A N 1
ATOM 1522 C CA . PRO A 1 187 ? 0.153 -10.336 8.287 1.00 96.12 187 PRO A CA 1
ATOM 1523 C C . PRO A 1 187 ? 1.552 -10.739 8.766 1.00 96.12 187 PRO A C 1
ATOM 1525 O O . PRO A 1 187 ? 1.714 -11.233 9.882 1.00 96.12 187 PRO A O 1
ATOM 1528 N N . SER A 1 188 ? 2.574 -10.406 7.973 1.00 96.75 188 SER A N 1
ATOM 1529 C CA . SER A 1 188 ? 3.978 -10.538 8.379 1.00 96.75 188 SER A CA 1
ATOM 1530 C C . SER A 1 188 ? 4.309 -9.685 9.610 1.00 96.75 188 SER A C 1
ATOM 1532 O O . SER A 1 188 ? 3.640 -8.689 9.903 1.00 96.75 188 SER A O 1
ATOM 1534 N N . GLU A 1 189 ? 5.396 -10.013 10.316 1.00 97.56 189 GLU A N 1
ATOM 1535 C CA . GLU A 1 189 ? 5.837 -9.226 11.477 1.00 97.56 189 GLU A CA 1
ATOM 1536 C C . GLU A 1 189 ? 6.068 -7.745 11.137 1.00 97.56 189 GLU A C 1
ATOM 1538 O O . GLU A 1 189 ? 5.723 -6.860 11.924 1.00 97.56 189 GLU A O 1
ATOM 1543 N N . ASN A 1 190 ? 6.616 -7.462 9.951 1.00 97.25 190 ASN A N 1
ATOM 1544 C CA . ASN A 1 190 ? 6.848 -6.096 9.486 1.00 97.25 190 ASN A CA 1
ATOM 1545 C C . ASN A 1 190 ? 5.529 -5.350 9.260 1.00 97.25 190 ASN A C 1
ATOM 1547 O O . ASN A 1 190 ? 5.401 -4.197 9.677 1.00 97.25 190 ASN A O 1
ATOM 1551 N N . TYR A 1 191 ? 4.527 -6.017 8.677 1.00 98.25 191 TYR A N 1
ATOM 1552 C CA . TYR A 1 191 ? 3.193 -5.440 8.533 1.00 98.25 191 TYR A CA 1
ATOM 1553 C C . TYR A 1 191 ? 2.535 -5.197 9.896 1.00 98.25 191 TYR A C 1
ATOM 1555 O O . TYR A 1 191 ? 1.936 -4.146 10.106 1.00 98.25 191 TYR A O 1
ATOM 1563 N N . VAL A 1 192 ? 2.673 -6.121 10.854 1.00 98.38 192 VAL A N 1
ATOM 1564 C CA . VAL A 1 192 ? 2.148 -5.941 12.217 1.00 98.38 192 VAL A CA 1
ATOM 1565 C C . VAL A 1 192 ? 2.768 -4.717 12.894 1.00 98.38 192 VAL A C 1
ATOM 1567 O O . VAL A 1 192 ? 2.022 -3.902 13.430 1.00 98.38 192 VAL A O 1
ATOM 1570 N N . LYS A 1 193 ? 4.095 -4.542 12.825 1.00 98.44 193 LYS A N 1
ATOM 1571 C CA . LYS A 1 193 ? 4.788 -3.360 13.377 1.00 98.44 193 LYS A CA 1
ATOM 1572 C C . LYS A 1 193 ? 4.298 -2.063 12.734 1.00 98.44 193 LYS A C 1
ATOM 1574 O O . LYS A 1 193 ? 3.994 -1.104 13.441 1.00 98.44 193 LYS A O 1
ATOM 1579 N N . LEU A 1 194 ? 4.188 -2.049 11.405 1.00 98.56 194 LEU A N 1
ATOM 1580 C CA . LEU A 1 194 ? 3.686 -0.902 10.653 1.00 98.56 194 LEU A CA 1
ATOM 1581 C C . LEU A 1 194 ? 2.241 -0.562 11.031 1.00 98.56 194 LEU A C 1
ATOM 1583 O O . LEU A 1 194 ? 1.923 0.596 11.295 1.00 98.56 194 LEU A O 1
ATOM 1587 N N . ARG A 1 195 ? 1.370 -1.574 11.073 1.00 98.62 195 ARG A N 1
ATOM 1588 C CA . ARG A 1 195 ? -0.030 -1.421 11.460 1.00 98.62 195 ARG A CA 1
ATOM 1589 C C . ARG A 1 195 ? -0.129 -0.856 12.863 1.00 98.62 195 ARG A C 1
ATOM 1591 O O . ARG A 1 195 ? -0.822 0.131 13.051 1.00 98.62 195 ARG A O 1
ATOM 1598 N N . ASP A 1 196 ? 0.558 -1.446 13.831 1.00 98.50 196 ASP A N 1
ATOM 1599 C CA . ASP A 1 196 ? 0.481 -0.990 15.215 1.00 98.50 196 ASP A CA 1
ATOM 1600 C C . ASP A 1 196 ? 0.944 0.476 15.332 1.00 98.50 196 ASP A C 1
ATOM 1602 O O . ASP A 1 196 ? 0.246 1.275 15.949 1.00 98.50 196 ASP A O 1
ATOM 1606 N N . PHE A 1 197 ? 2.020 0.876 14.641 1.00 98.56 197 PHE A N 1
ATOM 1607 C CA . PHE A 1 197 ? 2.444 2.281 14.558 1.00 98.56 197 PHE A CA 1
ATOM 1608 C C . PHE A 1 197 ? 1.342 3.207 14.012 1.00 98.56 197 PHE A C 1
ATOM 1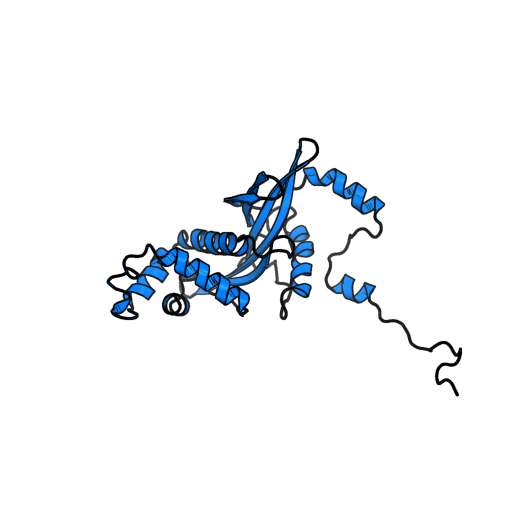610 O O . PHE A 1 197 ? 1.009 4.215 14.639 1.00 98.56 197 PHE A O 1
ATOM 1617 N N . VAL A 1 198 ? 0.753 2.866 12.860 1.00 98.50 198 VAL A N 1
ATOM 1618 C CA . VAL A 1 198 ? -0.293 3.685 12.221 1.00 98.50 198 VAL A CA 1
ATOM 1619 C C . VAL A 1 198 ? -1.548 3.755 13.088 1.00 98.50 198 VAL A C 1
ATOM 1621 O O . VAL A 1 198 ? -2.129 4.826 13.252 1.00 98.50 198 VAL A O 1
ATOM 1624 N N . LEU A 1 199 ? -1.973 2.631 13.663 1.00 98.25 199 LEU A N 1
ATOM 1625 C CA . LEU A 1 199 ? -3.192 2.570 14.462 1.00 98.25 199 LEU A CA 1
ATOM 1626 C C . LEU A 1 199 ? -3.039 3.289 15.801 1.00 98.25 199 LEU A C 1
ATOM 1628 O O . LEU A 1 199 ? -3.971 3.981 16.199 1.00 98.25 199 LEU A O 1
ATOM 1632 N N . VAL A 1 200 ? -1.872 3.203 16.450 1.00 98.31 200 VAL A N 1
ATOM 1633 C CA . VAL A 1 200 ? -1.566 4.027 17.628 1.00 98.31 200 VAL A CA 1
ATOM 1634 C C . VAL A 1 200 ? -1.661 5.502 17.257 1.00 98.31 200 VAL A C 1
ATOM 1636 O O . VAL A 1 200 ? -2.433 6.222 17.883 1.00 98.31 200 VAL A O 1
ATOM 1639 N N . LYS A 1 201 ? -0.980 5.937 16.186 1.00 97.81 201 LYS A N 1
ATOM 1640 C CA . LYS A 1 201 ? -1.038 7.328 15.704 1.00 97.81 201 LYS A CA 1
ATOM 1641 C C . LYS A 1 201 ? -2.473 7.815 15.479 1.00 97.81 201 LYS A C 1
ATOM 1643 O O . LYS A 1 201 ? -2.776 8.955 15.805 1.00 97.81 201 LYS A O 1
ATOM 1648 N N . LEU A 1 202 ? -3.349 6.977 14.925 1.00 96.81 202 LEU A N 1
ATOM 1649 C CA . LEU A 1 202 ? -4.751 7.335 14.691 1.00 96.81 202 LEU A CA 1
ATOM 1650 C C . LEU A 1 202 ? -5.592 7.364 15.977 1.00 96.81 202 LEU A C 1
ATOM 1652 O O . LEU A 1 202 ? -6.491 8.193 16.095 1.00 96.81 202 LEU A O 1
ATOM 1656 N N . CYS A 1 203 ? -5.322 6.470 16.930 1.00 97.62 203 CYS A N 1
ATOM 1657 C CA . CYS A 1 203 ? -6.069 6.382 18.185 1.00 97.62 203 CYS A CA 1
ATOM 1658 C C . CYS A 1 203 ? -5.628 7.397 19.247 1.00 97.62 203 CYS A C 1
ATOM 1660 O O . CYS A 1 203 ? -6.392 7.631 20.177 1.00 97.62 203 CYS A O 1
ATOM 1662 N N . MET A 1 204 ? -4.439 7.998 19.134 1.00 95.56 204 MET A N 1
ATOM 1663 C CA . MET A 1 204 ? -3.913 8.949 20.129 1.00 95.56 204 MET A CA 1
ATOM 1664 C C . MET A 1 204 ? -4.859 10.123 20.421 1.00 95.56 204 MET A C 1
ATOM 1666 O O . MET A 1 204 ? -4.902 10.598 21.552 1.00 95.56 204 MET A O 1
ATOM 1670 N N . ASP A 1 205 ? -5.643 10.555 19.431 1.00 92.88 205 ASP A N 1
ATOM 1671 C CA . ASP A 1 205 ? -6.586 11.672 19.569 1.00 92.88 205 ASP A CA 1
ATOM 1672 C C . ASP A 1 205 ? -7.986 11.233 20.048 1.00 92.88 205 ASP A C 1
ATOM 1674 O O . ASP A 1 205 ? -8.903 12.053 20.163 1.00 92.88 205 ASP A O 1
ATOM 1678 N N . LEU A 1 206 ? -8.198 9.936 20.305 1.00 96.81 206 LEU A N 1
ATOM 1679 C CA . LEU A 1 206 ? -9.488 9.416 20.744 1.00 96.81 206 LEU A CA 1
ATOM 1680 C C . LEU A 1 206 ? -9.694 9.607 22.257 1.00 96.81 206 LEU A C 1
ATOM 1682 O O . LEU A 1 206 ? -8.858 9.173 23.051 1.00 96.81 206 LEU A O 1
ATOM 1686 N N . PRO A 1 207 ? -10.849 10.149 22.693 1.00 97.56 207 PRO A N 1
ATOM 1687 C CA . PRO A 1 207 ? -11.185 10.293 24.108 1.00 97.56 207 PRO A CA 1
ATOM 1688 C C . PRO A 1 207 ? -11.100 8.999 24.922 1.00 97.56 207 PRO A C 1
ATOM 1690 O O . PRO A 1 207 ? -10.747 9.046 26.098 1.00 97.56 207 PRO A O 1
ATOM 1693 N N . SER A 1 208 ? -11.433 7.841 24.342 1.00 97.25 208 SER A N 1
ATOM 1694 C CA . SER A 1 208 ? -11.312 6.550 25.036 1.00 97.25 208 SER A CA 1
ATOM 1695 C C . SER A 1 208 ? -9.863 6.133 25.314 1.00 97.25 208 SER A C 1
ATOM 1697 O O . SER A 1 208 ? -9.647 5.355 26.240 1.00 97.25 208 SER A O 1
ATOM 1699 N N . PHE A 1 209 ? -8.889 6.689 24.586 1.00 97.25 209 PHE A N 1
ATOM 1700 C CA . PHE A 1 209 ? -7.448 6.443 24.727 1.00 97.25 209 PHE A CA 1
ATOM 1701 C C . PHE A 1 209 ? -6.715 7.592 25.444 1.00 97.25 209 PHE A C 1
ATOM 1703 O O . PHE A 1 209 ? -5.492 7.698 25.366 1.00 97.25 209 PHE A O 1
ATOM 1710 N N . SER A 1 210 ? -7.441 8.455 26.161 1.00 96.94 210 SER A N 1
ATOM 1711 C CA . SER A 1 210 ? -6.836 9.569 26.890 1.00 96.94 210 SER A CA 1
ATOM 1712 C C . SER A 1 210 ? -5.919 9.107 28.030 1.00 96.94 210 SER A C 1
ATOM 1714 O O . SER A 1 210 ? -6.079 8.021 28.598 1.00 96.94 210 SER A O 1
ATOM 1716 N N . THR A 1 211 ? -4.982 9.970 28.426 1.00 95.81 211 THR A N 1
ATOM 1717 C CA . THR A 1 211 ? -4.019 9.713 29.508 1.00 95.81 211 THR A CA 1
ATOM 1718 C C . THR A 1 211 ? -4.665 9.376 30.851 1.00 95.81 211 THR A C 1
ATOM 1720 O O . THR A 1 211 ? -4.053 8.691 31.667 1.00 95.81 211 THR A O 1
ATOM 1723 N N . GLU A 1 212 ? -5.904 9.810 31.083 1.00 96.62 212 GLU A N 1
ATOM 1724 C CA . GLU A 1 212 ? -6.675 9.500 32.291 1.00 96.62 212 GLU A CA 1
ATOM 1725 C C . GLU A 1 212 ? -7.323 8.110 32.228 1.00 96.62 212 GLU A C 1
ATOM 1727 O O . GLU A 1 212 ? -7.498 7.468 33.264 1.00 96.62 212 GLU A O 1
ATOM 1732 N N . LYS A 1 213 ? -7.682 7.637 31.026 1.00 96.31 213 LYS A N 1
ATOM 1733 C CA . LYS A 1 213 ? -8.347 6.342 30.824 1.00 96.31 213 LYS A CA 1
ATOM 1734 C C . LYS A 1 213 ? -7.366 5.184 30.672 1.00 96.31 213 LYS A C 1
ATOM 1736 O O . LYS A 1 213 ? -7.666 4.094 31.150 1.00 96.31 213 LYS A O 1
ATOM 1741 N N . LEU A 1 214 ? -6.191 5.401 30.072 1.00 95.56 214 LEU A N 1
ATOM 1742 C CA . LEU A 1 214 ? -5.191 4.342 29.854 1.00 95.56 214 LEU A CA 1
ATOM 1743 C C . LEU A 1 214 ? -4.778 3.592 31.145 1.00 95.56 214 LEU A C 1
ATOM 1745 O O . LEU A 1 214 ? -4.739 2.359 31.114 1.00 95.56 214 LEU A O 1
ATOM 1749 N N . PRO A 1 215 ? -4.536 4.254 32.300 1.00 97.25 215 PRO A N 1
ATOM 1750 C CA . PRO A 1 215 ? -4.177 3.562 33.543 1.00 97.25 215 PRO A CA 1
ATOM 1751 C C . PRO A 1 215 ? -5.288 2.674 34.121 1.00 97.25 215 PRO A C 1
ATOM 1753 O O . PRO A 1 215 ? -5.001 1.796 34.933 1.00 97.25 215 PRO A O 1
ATOM 1756 N N . LEU A 1 216 ? -6.547 2.880 33.713 1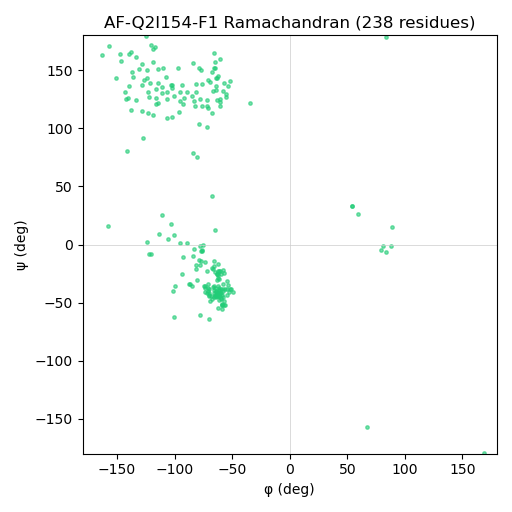.00 97.06 216 LEU A N 1
ATOM 1757 C CA . LEU A 1 216 ? -7.691 2.064 34.142 1.00 97.06 216 LEU A CA 1
ATOM 1758 C C . LEU A 1 216 ? -7.739 0.701 33.430 1.00 97.06 216 LEU A C 1
ATOM 1760 O O . LEU A 1 216 ? -8.570 -0.144 33.763 1.00 97.06 216 LEU A O 1
ATOM 1764 N N . GLY A 1 217 ? -6.833 0.474 32.476 1.00 96.38 217 GLY A N 1
ATOM 1765 C CA . GLY A 1 217 ? -6.777 -0.728 31.662 1.00 96.38 217 GLY A CA 1
ATOM 1766 C C . GLY A 1 217 ? -7.723 -0.678 30.463 1.00 96.38 217 GLY A C 1
ATOM 1767 O O . GLY A 1 217 ? -8.457 0.280 30.233 1.00 96.38 217 GLY A O 1
ATOM 1768 N N . PHE A 1 218 ? -7.684 -1.743 29.666 1.00 96.88 218 PHE A N 1
ATOM 1769 C CA . PHE A 1 218 ? -8.470 -1.839 28.440 1.00 96.88 218 PHE A CA 1
ATOM 1770 C C . PHE A 1 218 ? -9.977 -1.897 28.722 1.00 96.88 218 PHE A C 1
ATOM 1772 O O . PHE A 1 218 ? -10.432 -2.734 29.505 1.00 96.88 218 PHE A O 1
ATOM 1779 N N . SER A 1 219 ? -10.752 -1.081 28.005 1.00 96.81 219 SER A N 1
ATOM 1780 C CA . SER A 1 219 ? -12.214 -1.039 28.089 1.00 96.81 219 SER A CA 1
ATOM 1781 C C . SER A 1 219 ? -12.882 -1.392 26.754 1.00 96.81 219 SER A C 1
ATOM 1783 O O . SER A 1 219 ? -12.306 -1.243 25.677 1.00 96.81 219 SER A O 1
ATOM 1785 N N . GLU A 1 220 ? -14.140 -1.838 26.796 1.00 96.88 220 GLU A N 1
ATOM 1786 C CA . GLU A 1 220 ? -14.934 -2.044 25.570 1.00 96.88 220 GLU A CA 1
ATOM 1787 C C . GLU A 1 220 ? -15.256 -0.721 24.850 1.00 96.88 220 GLU A C 1
ATOM 1789 O O . GLU A 1 220 ? -15.516 -0.726 23.646 1.00 96.88 220 GLU A O 1
ATOM 1794 N N . GLU A 1 221 ? -15.197 0.415 25.557 1.00 97.00 221 GLU A N 1
ATOM 1795 C CA . GLU A 1 221 ? -15.344 1.753 24.972 1.00 97.00 221 GLU A CA 1
ATOM 1796 C C . GLU A 1 221 ? -14.211 2.039 23.976 1.00 97.00 221 GLU A C 1
ATOM 1798 O O . GLU A 1 221 ? -14.493 2.469 22.861 1.00 97.00 221 GLU A O 1
ATOM 1803 N N . MET A 1 222 ? -12.960 1.700 24.326 1.00 98.12 222 MET A N 1
ATOM 1804 C CA . MET A 1 222 ? -11.797 1.829 23.433 1.00 98.12 222 MET A CA 1
ATOM 1805 C C . MET A 1 222 ? -11.998 1.056 22.126 1.00 98.12 222 MET A C 1
ATOM 1807 O O . MET A 1 222 ? -11.831 1.596 21.033 1.00 98.12 222 MET A O 1
ATOM 1811 N N . ALA A 1 223 ? -12.420 -0.209 22.222 1.00 97.50 223 ALA A N 1
ATOM 1812 C CA . ALA A 1 223 ? -12.678 -1.035 21.044 1.00 97.50 223 ALA A CA 1
ATOM 1813 C C . ALA A 1 223 ? -13.850 -0.516 20.199 1.00 97.50 223 ALA A C 1
ATOM 1815 O O . ALA A 1 223 ? -13.800 -0.577 18.970 1.00 97.50 223 ALA A O 1
ATOM 1816 N N . THR A 1 224 ? -14.907 -0.030 20.851 1.00 97.50 224 THR A N 1
ATOM 1817 C CA . THR A 1 224 ? -16.104 0.479 20.175 1.00 97.50 224 THR A CA 1
ATOM 1818 C C . THR A 1 224 ? -15.796 1.775 19.437 1.00 97.50 224 THR A C 1
ATOM 18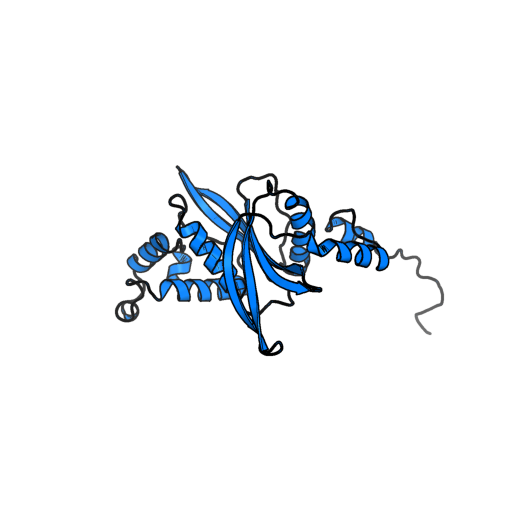20 O O . THR A 1 224 ? -16.067 1.859 18.240 1.00 97.50 224 THR A O 1
ATOM 1823 N N . GLU A 1 225 ? -15.144 2.735 20.097 1.00 97.69 225 GLU A N 1
ATOM 1824 C CA . GLU A 1 225 ? -14.779 4.017 19.494 1.00 97.69 225 GLU A CA 1
ATOM 1825 C C . GLU A 1 225 ? -13.776 3.839 18.344 1.00 97.69 225 GLU A C 1
ATOM 1827 O O . GLU A 1 225 ? -13.988 4.386 17.260 1.00 97.69 225 GLU A O 1
ATOM 1832 N N . ALA A 1 226 ? -12.736 3.016 18.528 1.00 97.56 226 ALA A N 1
ATOM 1833 C CA . ALA A 1 226 ? -11.758 2.728 17.477 1.00 97.56 226 ALA A CA 1
ATOM 1834 C C . ALA A 1 226 ? -12.401 2.052 16.252 1.00 97.56 226 ALA A C 1
ATOM 1836 O O . ALA A 1 226 ? -12.078 2.374 15.105 1.00 97.56 226 ALA A O 1
ATOM 1837 N N . ARG A 1 227 ? -13.356 1.137 16.459 1.00 96.44 227 ARG A N 1
ATOM 1838 C CA . ARG A 1 227 ? -14.097 0.509 15.357 1.00 96.44 227 ARG A CA 1
ATOM 1839 C C . ARG A 1 227 ? -15.000 1.510 14.643 1.00 96.44 227 ARG A C 1
ATOM 1841 O O . ARG A 1 227 ? -15.017 1.551 13.417 1.00 96.44 227 ARG A O 1
ATOM 1848 N N . GLU A 1 228 ? -15.763 2.299 15.389 1.00 94.75 228 GLU A N 1
ATOM 1849 C CA . GLU A 1 228 ? -16.763 3.204 14.818 1.00 94.75 228 GLU A CA 1
ATOM 1850 C C . GLU A 1 228 ? -16.129 4.375 14.071 1.00 94.75 228 GLU A C 1
ATOM 1852 O O . GLU A 1 228 ? -16.555 4.678 12.955 1.00 94.75 228 GLU A O 1
ATOM 1857 N N . LYS A 1 229 ? -15.088 4.986 14.647 1.00 95.06 229 LYS A N 1
ATOM 1858 C CA . LYS A 1 229 ? -14.427 6.164 14.074 1.00 95.06 229 LYS A CA 1
ATOM 1859 C C . LYS A 1 229 ? -13.331 5.827 13.071 1.00 95.06 229 LYS A C 1
ATOM 1861 O O . LYS A 1 229 ? -13.140 6.586 12.128 1.00 95.06 229 LYS A O 1
ATOM 1866 N N . LEU A 1 230 ? -12.610 4.721 13.275 1.00 96.25 230 LEU A N 1
ATOM 1867 C CA . LEU A 1 230 ? -11.373 4.422 12.539 1.00 96.25 230 LEU A CA 1
ATOM 1868 C C . LEU A 1 230 ? -11.389 3.066 11.808 1.00 96.25 230 LEU A C 1
ATOM 1870 O O . LEU A 1 230 ? -10.385 2.673 11.204 1.00 96.25 230 LEU A O 1
ATOM 1874 N N . LYS A 1 231 ? -12.511 2.329 11.868 1.00 97.25 231 LYS A N 1
ATOM 1875 C CA . LYS A 1 231 ? -12.664 0.971 11.302 1.00 97.25 231 LYS A CA 1
ATOM 1876 C C . LYS A 1 231 ? -11.588 0.003 11.803 1.00 97.25 231 LYS A C 1
ATOM 1878 O O . LYS A 1 231 ? -11.154 -0.900 11.088 1.00 97.25 231 LYS A O 1
ATOM 1883 N N . ILE A 1 232 ? -11.143 0.180 13.047 1.00 97.44 232 ILE A N 1
ATOM 1884 C CA . ILE A 1 232 ? -10.119 -0.664 13.664 1.00 97.44 232 ILE A CA 1
ATOM 1885 C C . ILE A 1 232 ? -10.766 -1.916 14.261 1.00 97.44 232 ILE A C 1
ATOM 1887 O O . ILE A 1 232 ? -11.705 -1.845 15.053 1.00 97.44 232 ILE A O 1
ATOM 1891 N N . ASN A 1 233 ? -10.245 -3.088 13.896 1.00 95.31 233 ASN A N 1
ATOM 1892 C CA . ASN A 1 233 ? -10.690 -4.361 14.456 1.00 95.31 233 ASN A CA 1
ATOM 1893 C C . ASN A 1 233 ? -10.409 -4.439 15.970 1.00 95.31 233 ASN A C 1
ATOM 1895 O O . ASN A 1 233 ? -9.345 -4.027 16.430 1.00 95.31 233 ASN A O 1
ATOM 1899 N N . LYS A 1 234 ? -11.311 -5.060 16.743 1.00 95.38 234 LYS A N 1
ATOM 1900 C CA . LYS A 1 234 ? -11.185 -5.206 18.207 1.00 95.38 234 LYS A CA 1
ATOM 1901 C C . LYS A 1 234 ? -9.838 -5.790 18.660 1.00 95.38 234 LYS A C 1
ATOM 1903 O O . LYS A 1 234 ? -9.293 -5.341 19.664 1.00 95.38 234 LYS A O 1
ATOM 1908 N N . LYS A 1 235 ? -9.280 -6.767 17.931 1.00 96.00 235 LYS A N 1
ATOM 1909 C CA . LYS A 1 235 ? -7.960 -7.339 18.257 1.00 96.00 235 LYS A CA 1
ATOM 1910 C C . LYS A 1 235 ? -6.841 -6.310 18.104 1.00 96.00 235 LYS A C 1
ATOM 1912 O O . LYS A 1 235 ? -5.914 -6.310 18.904 1.00 96.00 235 LYS A O 1
ATOM 1917 N N . HIS A 1 236 ? -6.931 -5.443 17.098 1.00 97.12 236 HIS A N 1
ATOM 1918 C CA . HIS A 1 236 ? -5.958 -4.378 16.870 1.00 97.12 236 HIS A CA 1
ATOM 1919 C C . HIS A 1 236 ? -6.115 -3.258 17.905 1.00 97.12 236 HIS A C 1
ATOM 1921 O O . HIS A 1 236 ? -5.119 -2.824 18.463 1.00 97.12 236 HIS A O 1
ATOM 1927 N N . ALA A 1 237 ? -7.350 -2.877 18.250 1.00 97.00 237 ALA A N 1
ATOM 1928 C CA . ALA A 1 237 ? -7.623 -1.877 19.287 1.00 97.00 237 ALA A CA 1
ATOM 1929 C C . ALA A 1 237 ? -7.099 -2.272 20.679 1.00 97.00 237 ALA A C 1
ATOM 1931 O O . ALA A 1 237 ? -6.893 -1.408 21.513 1.00 97.00 237 ALA A O 1
ATOM 1932 N N . ARG A 1 238 ? -6.902 -3.572 20.943 1.00 97.19 238 ARG A N 1
ATOM 1933 C CA . ARG A 1 238 ? -6.275 -4.068 22.178 1.00 97.19 238 ARG A CA 1
ATOM 1934 C C . ARG A 1 238 ? -4.739 -4.017 22.153 1.00 97.19 238 ARG A C 1
ATOM 1936 O O . ARG A 1 238 ? -4.123 -4.146 23.207 1.00 97.19 238 ARG A O 1
ATOM 1943 N N . ARG A 1 239 ? -4.134 -3.960 20.963 1.00 96.62 239 ARG A N 1
ATOM 1944 C CA . ARG A 1 239 ? -2.677 -3.833 20.786 1.00 96.62 239 ARG A CA 1
ATOM 1945 C C . ARG A 1 239 ? -2.227 -2.379 20.845 1.00 96.62 239 ARG A C 1
ATOM 1947 O O . ARG A 1 239 ? -1.123 -2.137 21.319 1.00 96.62 239 ARG A O 1
ATOM 1954 N N . VAL A 1 240 ? -3.064 -1.486 20.310 1.00 93.19 240 VAL A N 1
ATOM 1955 C CA . VAL A 1 240 ? -2.999 -0.039 20.548 1.00 93.19 240 VAL A CA 1
ATOM 1956 C C . VAL A 1 240 ? -3.065 0.218 22.047 1.00 93.19 240 VAL A C 1
ATOM 1958 O O . VAL A 1 240 ? -2.233 1.018 22.519 1.00 93.19 240 VAL A O 1
#

Secondary structure (DSSP, 8-state):
--S--S-----PPP-HHHHHHTTS-S---SSHHHHHHHHTTGGG----SEEEEEEEEEETTTTEEEEEEEEEE-TTSTTHHHHHHHHHTTHHHH-TT-----TT-TTEEEEEEEEEEEETTEEEEEEEEEEEEEEEEETTTEEEEEEEEEEE-GGGTTSSHHHHHHHHHHHHHHT-TTB--BEESS--HHHHHHHHHHHHHHHTT-GGGSTTTGGG---HHHHHHHHHHH-B-HHHHTT-

Organism: Ictalurus punctatus (NCBI:txid7998)

InterPro domains:
  IPR013523 Histone acetyltransferase HAT1, C-terminal [G3DSA:1.10.10.390] (197-240)
  IPR016181 Acyl-CoA N-acyltransferase [SSF55729] (11-240)
  IPR017380 Histone acetyltransferase type B, catalytic subunit [PTHR12046] (2-240)
  IPR019467 Histone acetyl transferase HAT1 N-terminal [PF10394] (10-96)
  IPR037113 Histone acetyl transferase 1, N-terminal domain superfamily [G3DSA:3.90.360.10] (1-61)
  IPR048776 Histone acetyltransferase type B catalytic subunit, C-terminal [PF21183] (195-240)

Nearest PDB structures (foldseek):
  2p0w-assembly1_A  TM=9.612E-01  e=1.227E-36  Homo sapiens
  2p0w-assembly2_B  TM=9.621E-01  e=1.218E-35  Homo sapiens
  1bob-assembly1_A  TM=8.635E-01  e=8.334E-16  Saccharomyces cerevisiae
  4psw-assembly1_A  TM=8.287E-01  e=4.593E-15  Saccharomyces cerevisiae S288C
  6yug-assembly1_B  TM=7.535E-01  e=1.162E-04  Cryptosporidium parvum Iowa II

Foldseek 3Di:
DDPDDPPDDPDDDDPPVVVLPVQADPDDDPDDVVVVVVVVVQLVDDDWAAWQDKDWFQDPVVNDTWIKTKHKHAPPTPPVVNVVSRVLSVCVVPPVPDDDDDSVPRQKIKIWMWIWDDDPNGIGTDTQWIWIWGFDDDPPQATEIATEDTDGDPVCPPRCVSLVRVLSVQVVCLPPPRYQAYHYDDADPVNLVSLLVNLCVVLVPPPCNDPVNVVVPDDVVQQVCCRNRRRHHSVSSNSD

Radius of gyration: 22.45 Å; Cα contacts (8 Å, |Δi|>4): 325; chains: 1; bounding box: 71×58×62 Å

Sequence (240 aa):
ASKVTETFVCVQPDDVEGKIREIIPPGFSSNTDDFISLLEKEANFKPFGSLLHTYKVHNVEAGADLTYLIHKADISCPGFREHHERLQTFLMWFIETASFIDVDDDHWDFFLVFEKYNKDGETLYATVGYMTVYNYYVYPDKTRPRVSQMLILPPFQGEGHGAQLLETVHRFYCNLPKVQDITAEDP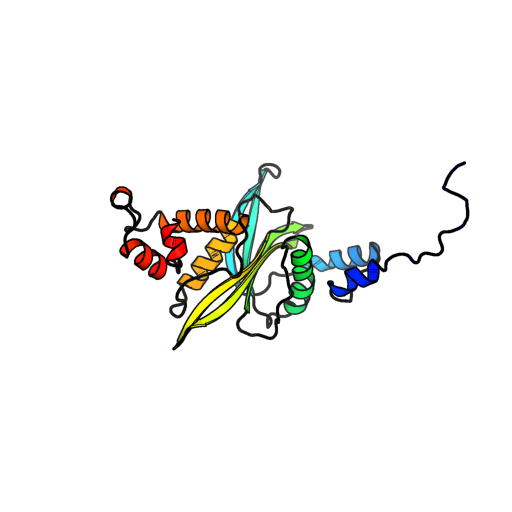SENYVKLRDFVLVKLCMDLPSFSTEKLPLGFSEEMATEAREKLKINKKHARRV